Protein AF-A0A9D6R3L5-F1 (afdb_monomer_lite)

Structure (mmCIF, N/CA/C/O backbone):
data_AF-A0A9D6R3L5-F1
#
_entry.id   AF-A0A9D6R3L5-F1
#
loop_
_atom_site.group_PDB
_atom_site.id
_atom_site.type_symbol
_atom_site.label_atom_id
_atom_site.label_alt_id
_atom_site.label_comp_id
_atom_site.label_asym_id
_atom_site.label_entity_id
_atom_site.label_seq_id
_atom_site.pdbx_PDB_ins_code
_atom_site.Cartn_x
_atom_site.Cartn_y
_atom_site.Cartn_z
_atom_site.occupancy
_atom_site.B_iso_or_equiv
_atom_site.auth_seq_id
_atom_site.auth_comp_id
_atom_site.auth_asym_id
_atom_site.auth_atom_id
_atom_site.pdbx_PDB_model_num
ATOM 1 N N . MET A 1 1 ? -13.894 -17.919 -27.304 1.00 72.38 1 MET A N 1
ATOM 2 C CA . MET A 1 1 ? -12.830 -17.227 -26.537 1.00 72.38 1 MET A CA 1
ATOM 3 C C . MET A 1 1 ? -11.682 -16.931 -27.478 1.00 72.38 1 MET A C 1
ATOM 5 O O . MET A 1 1 ? -11.408 -17.778 -28.322 1.00 72.38 1 MET A O 1
ATOM 9 N N . SER A 1 2 ? -11.037 -15.766 -27.375 1.00 89.69 2 SER A N 1
ATOM 10 C CA . SER A 1 2 ? -9.775 -15.565 -28.093 1.00 89.69 2 SER A CA 1
ATOM 11 C C . SER A 1 2 ? -8.681 -16.449 -27.475 1.00 89.69 2 SER A C 1
ATOM 13 O O . SER A 1 2 ? -8.793 -16.867 -26.319 1.00 89.69 2 SER A O 1
ATOM 15 N N . LEU A 1 3 ? -7.613 -16.739 -28.226 1.00 87.50 3 LEU A N 1
ATOM 16 C CA . LEU A 1 3 ? -6.463 -17.491 -27.698 1.00 87.50 3 LEU A CA 1
ATOM 17 C C . LEU A 1 3 ? -5.841 -16.801 -26.473 1.00 87.50 3 LEU A C 1
ATOM 19 O O . LEU A 1 3 ? -5.403 -17.472 -25.539 1.00 87.50 3 LEU A O 1
ATOM 23 N N . VAL A 1 4 ? -5.859 -15.465 -26.449 1.00 91.75 4 VAL A N 1
ATOM 24 C CA . VAL A 1 4 ? -5.374 -14.665 -25.320 1.00 91.75 4 VAL A CA 1
ATOM 25 C C . VAL A 1 4 ? -6.250 -14.896 -24.090 1.00 91.75 4 VAL A C 1
ATOM 27 O O . VAL A 1 4 ? -5.718 -15.231 -23.033 1.00 91.75 4 VAL A O 1
ATOM 30 N N . ASP A 1 5 ? -7.577 -14.834 -24.235 1.00 90.12 5 ASP A N 1
ATOM 31 C CA . ASP A 1 5 ? -8.506 -15.057 -23.117 1.00 90.12 5 ASP A CA 1
ATOM 32 C C . ASP A 1 5 ? -8.383 -16.473 -22.547 1.00 90.12 5 ASP A C 1
ATOM 34 O O . ASP A 1 5 ? -8.426 -16.664 -21.333 1.00 90.12 5 ASP A O 1
ATOM 38 N N . LEU A 1 6 ? -8.203 -17.473 -23.417 1.00 90.81 6 LEU A N 1
ATOM 39 C CA . LEU A 1 6 ? -8.011 -18.864 -23.007 1.00 90.81 6 LEU A CA 1
ATOM 40 C C . LEU A 1 6 ? -6.707 -19.056 -22.240 1.00 90.81 6 LEU A C 1
ATOM 42 O O . LEU A 1 6 ? -6.712 -19.658 -21.168 1.00 90.81 6 LEU A O 1
ATOM 46 N N . SER A 1 7 ? -5.605 -18.503 -22.746 1.00 92.44 7 SER A N 1
ATOM 47 C CA . SER A 1 7 ? -4.316 -18.568 -22.058 1.00 92.44 7 SER A CA 1
ATOM 48 C C . SER A 1 7 ? -4.366 -17.872 -20.693 1.00 92.44 7 SER A C 1
ATOM 50 O O . SER A 1 7 ? -3.914 -18.438 -19.699 1.00 92.44 7 SER A O 1
ATOM 52 N N . GLY A 1 8 ? -5.000 -16.697 -20.614 1.00 92.19 8 GLY A N 1
ATOM 53 C CA . GLY A 1 8 ? -5.173 -15.952 -19.370 1.00 92.19 8 GLY A CA 1
ATOM 54 C C . GLY A 1 8 ? -6.044 -16.697 -18.360 1.00 92.19 8 GLY A C 1
ATOM 55 O O . GLY A 1 8 ? -5.703 -16.740 -17.176 1.00 92.19 8 GLY A O 1
ATOM 56 N N . LEU A 1 9 ? -7.120 -17.343 -18.824 1.00 93.62 9 LEU A N 1
ATOM 57 C CA . LEU A 1 9 ? -7.977 -18.192 -17.996 1.00 93.62 9 LEU A CA 1
ATOM 58 C C . LEU A 1 9 ? -7.193 -19.379 -17.427 1.00 93.62 9 LEU A C 1
ATOM 60 O O . LEU A 1 9 ? -7.232 -19.600 -16.220 1.00 93.62 9 LEU A O 1
ATOM 64 N N . ILE A 1 10 ? -6.460 -20.111 -18.272 1.00 93.69 10 ILE A N 1
ATOM 65 C CA . ILE A 1 10 ? -5.682 -21.290 -17.862 1.00 93.69 10 ILE A CA 1
ATOM 66 C C . ILE A 1 10 ? -4.595 -20.897 -16.861 1.00 93.69 10 ILE A C 1
ATOM 68 O O . ILE A 1 10 ? -4.479 -21.523 -15.810 1.00 93.69 10 ILE A O 1
ATOM 72 N N . VAL A 1 11 ? -3.824 -19.843 -17.142 1.00 94.25 11 VAL A N 1
ATOM 73 C CA . VAL A 1 11 ? -2.768 -19.370 -16.233 1.00 94.25 11 VAL A CA 1
ATOM 74 C C . VAL A 1 11 ? -3.363 -18.958 -14.887 1.00 94.25 11 VAL A C 1
ATOM 76 O O . VAL A 1 11 ? -2.858 -19.360 -13.839 1.00 94.25 11 VAL A O 1
ATOM 79 N N . SER A 1 12 ? -4.469 -18.209 -14.905 1.00 93.19 12 SER A N 1
ATOM 80 C CA . SER A 1 12 ? -5.146 -17.751 -13.686 1.00 93.19 12 SER A CA 1
ATOM 81 C C . SER A 1 12 ? -5.738 -18.916 -12.883 1.00 93.19 12 SER A C 1
ATOM 83 O O . SER A 1 12 ? -5.648 -18.923 -11.654 1.00 93.19 12 SER A O 1
ATOM 85 N N . LEU A 1 13 ? -6.298 -19.924 -13.562 1.00 94.81 13 LEU A N 1
ATOM 86 C CA . LEU A 1 13 ? -6.797 -21.161 -12.960 1.00 94.81 13 LEU A CA 1
ATOM 87 C C . LEU A 1 13 ? -5.664 -21.932 -12.276 1.00 94.81 13 LEU A C 1
ATOM 89 O O . LEU A 1 13 ? -5.767 -22.243 -11.091 1.00 94.81 13 LEU A O 1
ATOM 93 N N . VAL A 1 14 ? -4.568 -22.188 -12.995 1.00 94.06 14 VAL A N 1
ATOM 94 C CA . VAL A 1 14 ? -3.404 -22.921 -12.475 1.00 94.06 14 VAL A CA 1
ATOM 95 C C . VAL A 1 14 ? -2.807 -22.204 -11.267 1.00 94.06 14 VAL A C 1
ATOM 97 O O . VAL A 1 14 ? -2.615 -22.829 -10.227 1.00 94.06 14 VAL A O 1
ATOM 100 N N . LEU A 1 15 ? -2.578 -20.890 -11.352 1.00 93.88 15 LEU A N 1
ATOM 101 C CA . LEU A 1 15 ? -2.046 -20.113 -10.229 1.00 93.88 15 LEU A CA 1
ATOM 102 C C . LEU A 1 15 ? -2.990 -20.126 -9.022 1.00 93.88 15 LEU A C 1
ATOM 104 O O . LEU A 1 15 ? -2.529 -20.289 -7.893 1.00 93.88 15 LEU A O 1
ATOM 108 N N . THR A 1 16 ? -4.304 -20.014 -9.241 1.00 93.56 16 THR A N 1
ATOM 109 C CA . THR A 1 16 ? -5.290 -20.089 -8.152 1.00 93.56 16 THR A CA 1
ATOM 110 C C . THR A 1 16 ? -5.245 -21.456 -7.469 1.00 93.56 16 THR A C 1
ATOM 112 O O . THR A 1 16 ? -5.181 -21.520 -6.242 1.00 93.56 16 THR A O 1
ATOM 115 N N . LEU A 1 17 ? -5.189 -22.550 -8.235 1.00 92.88 17 LEU A N 1
ATOM 116 C CA . LEU A 1 17 ? -5.060 -23.905 -7.690 1.00 92.88 17 LEU A CA 1
ATOM 117 C C . LEU A 1 17 ? -3.746 -24.100 -6.921 1.00 92.88 17 LEU A C 1
ATOM 119 O O . LEU A 1 17 ? -3.747 -24.682 -5.838 1.00 92.88 17 LEU A O 1
ATOM 123 N N . MET A 1 18 ? -2.630 -23.569 -7.428 1.00 92.75 18 MET A N 1
ATOM 124 C CA . MET A 1 18 ? -1.340 -23.618 -6.732 1.00 92.75 18 MET A CA 1
ATOM 125 C C . MET A 1 18 ? -1.370 -22.863 -5.400 1.00 92.75 18 MET A C 1
ATOM 127 O O . MET A 1 18 ? -0.739 -23.305 -4.443 1.00 92.75 18 MET A O 1
ATOM 131 N N . VAL A 1 19 ? -2.114 -21.757 -5.303 1.00 92.25 19 VAL A N 1
ATOM 132 C CA . VAL A 1 19 ? -2.316 -21.049 -4.029 1.00 92.25 19 VAL A CA 1
ATOM 133 C C . VAL A 1 19 ? -3.218 -21.858 -3.091 1.00 92.25 19 VAL A C 1
ATOM 135 O O . VAL A 1 19 ? -2.865 -22.053 -1.928 1.00 92.25 19 VAL A O 1
ATOM 138 N N . PHE A 1 20 ? -4.335 -22.392 -3.595 1.00 89.94 20 PHE A N 1
ATOM 139 C CA . PHE A 1 20 ? -5.272 -23.224 -2.825 1.00 89.94 20 PHE A CA 1
ATOM 140 C C . PHE A 1 20 ? -4.646 -24.520 -2.309 1.00 89.94 20 PHE A C 1
ATOM 142 O O . PHE A 1 20 ? -5.075 -25.031 -1.280 1.00 89.94 20 PHE A O 1
ATOM 149 N N . SER A 1 21 ? -3.597 -25.012 -2.968 1.00 90.12 21 SER A N 1
ATOM 150 C CA . SER A 1 21 ? -2.776 -26.129 -2.501 1.00 90.12 21 SER A CA 1
ATOM 151 C C . SER A 1 21 ? -2.361 -25.986 -1.031 1.00 90.12 21 SER A C 1
ATOM 153 O O . SER A 1 21 ? -2.317 -26.974 -0.305 1.00 90.12 21 SER A O 1
ATOM 155 N N . TYR A 1 22 ? -2.133 -24.758 -0.551 1.00 86.19 22 TYR A N 1
ATOM 156 C CA . TYR A 1 22 ? -1.812 -24.495 0.853 1.00 86.19 22 TYR A CA 1
ATOM 157 C C . TYR A 1 22 ? -2.897 -24.977 1.837 1.00 86.19 22 TYR A C 1
ATOM 159 O O . TYR A 1 22 ? -2.575 -25.395 2.946 1.00 86.19 22 TYR A O 1
ATOM 167 N N . LEU A 1 23 ? -4.172 -24.976 1.430 1.00 85.69 23 LEU A N 1
ATOM 168 C CA . LEU A 1 23 ? -5.296 -25.429 2.258 1.00 85.69 23 LEU A CA 1
ATOM 169 C C . LEU A 1 23 ? -5.337 -26.957 2.432 1.00 85.69 23 LEU A C 1
ATOM 171 O O . LEU A 1 23 ? -5.974 -27.442 3.361 1.00 85.69 23 LEU A O 1
ATOM 175 N N . LEU A 1 24 ? -4.656 -27.723 1.570 1.00 82.81 24 LEU A N 1
ATOM 176 C CA . LEU A 1 24 ? -4.683 -29.194 1.564 1.00 82.81 24 LEU A CA 1
ATOM 177 C C . LEU A 1 24 ? -3.782 -29.843 2.637 1.00 82.81 24 LEU A C 1
ATOM 179 O O . LEU A 1 24 ? -3.586 -31.058 2.613 1.00 82.81 24 LEU A O 1
ATOM 183 N N . GLY A 1 25 ? -3.224 -29.068 3.572 1.00 74.69 25 GLY A N 1
ATOM 184 C CA . GLY A 1 25 ? -2.404 -29.577 4.678 1.00 74.69 25 GLY A CA 1
ATOM 185 C C . GLY A 1 25 ? -0.973 -29.976 4.285 1.00 74.69 25 GLY A C 1
ATOM 186 O O . GLY A 1 25 ? -0.479 -29.606 3.217 1.00 74.69 25 GLY A O 1
ATOM 187 N N . GLU A 1 26 ? -0.288 -30.728 5.159 1.00 69.69 26 GLU A N 1
ATOM 188 C CA . GLU A 1 26 ? 1.161 -31.035 5.102 1.00 69.69 26 GLU A CA 1
ATOM 189 C C . GLU A 1 26 ? 1.602 -32.021 4.001 1.00 69.69 26 GLU A C 1
ATOM 191 O O . GLU A 1 26 ? 2.714 -32.551 4.039 1.00 69.69 26 GLU A O 1
ATOM 196 N N . ASN A 1 27 ? 0.770 -32.266 2.989 1.00 73.75 27 ASN A N 1
ATOM 197 C CA . ASN A 1 27 ? 1.125 -33.164 1.896 1.00 73.75 27 ASN A CA 1
ATOM 198 C C . ASN A 1 27 ? 2.436 -32.707 1.212 1.00 73.75 27 ASN A C 1
ATOM 200 O O . ASN A 1 27 ? 2.593 -31.528 0.889 1.00 73.75 27 ASN A O 1
ATOM 204 N N . PRO A 1 28 ? 3.385 -33.615 0.921 1.00 75.19 28 PRO A N 1
ATOM 205 C CA . PRO A 1 28 ? 4.699 -33.247 0.380 1.00 75.19 28 PRO A CA 1
ATOM 206 C C . PRO A 1 28 ? 4.622 -32.530 -0.979 1.00 75.19 28 PRO A C 1
ATOM 208 O O . PRO A 1 28 ? 5.525 -31.774 -1.334 1.00 75.19 28 PRO A O 1
ATOM 211 N N . LEU A 1 29 ? 3.523 -32.719 -1.718 1.00 72.56 29 LEU A N 1
ATOM 212 C CA . LEU A 1 29 ? 3.242 -32.045 -2.986 1.00 72.56 29 LEU A CA 1
ATOM 213 C C . LEU A 1 29 ? 2.648 -30.635 -2.807 1.00 72.56 29 LEU A C 1
ATOM 215 O O . LEU A 1 29 ? 2.817 -29.781 -3.677 1.00 72.56 29 LEU A O 1
ATOM 219 N N . SER A 1 30 ? 1.970 -30.353 -1.691 1.00 81.00 30 SER A N 1
ATOM 220 C CA . SER A 1 30 ? 1.192 -29.118 -1.553 1.00 81.00 30 SER A CA 1
ATOM 221 C C . SER A 1 30 ? 2.074 -27.883 -1.333 1.00 81.00 30 SER A C 1
ATOM 223 O O . SER A 1 30 ? 1.864 -26.818 -1.926 1.00 81.00 30 SER A O 1
ATOM 225 N N . ARG A 1 31 ? 3.114 -28.056 -0.511 1.00 82.44 31 ARG A N 1
ATOM 226 C CA . ARG A 1 31 ? 4.090 -27.035 -0.121 1.00 82.44 31 ARG A CA 1
ATOM 227 C C . ARG A 1 31 ? 4.931 -26.479 -1.284 1.00 82.44 31 ARG A C 1
ATOM 229 O O . ARG A 1 31 ? 5.097 -25.256 -1.324 1.00 82.44 31 ARG A O 1
ATOM 236 N N . PRO A 1 32 ? 5.488 -27.284 -2.215 1.00 88.00 32 PRO A N 1
ATOM 237 C CA . PRO A 1 32 ? 6.255 -26.748 -3.340 1.00 88.00 32 PRO A CA 1
ATOM 238 C C . PRO A 1 32 ? 5.385 -25.970 -4.334 1.00 88.00 32 PRO A C 1
ATOM 240 O O . PRO A 1 32 ? 5.821 -24.918 -4.791 1.00 88.00 32 PRO A O 1
ATOM 243 N N . LEU A 1 33 ? 4.152 -26.410 -4.617 1.00 90.75 33 LEU A N 1
ATOM 244 C CA . LEU A 1 33 ? 3.256 -25.719 -5.555 1.00 90.75 33 LEU A CA 1
ATOM 245 C C . LEU A 1 33 ? 2.914 -24.301 -5.084 1.00 90.75 33 LEU A C 1
ATOM 247 O O . LEU A 1 33 ? 3.098 -23.342 -5.834 1.00 90.75 33 LEU A O 1
ATOM 251 N N . TYR A 1 34 ? 2.520 -24.152 -3.816 1.00 90.81 34 TYR A N 1
ATOM 252 C CA . TYR A 1 34 ? 2.277 -22.837 -3.218 1.00 90.81 34 TYR A CA 1
ATOM 253 C C . TYR A 1 34 ? 3.520 -21.941 -3.290 1.00 90.81 34 TYR A C 1
ATOM 255 O O . TYR A 1 34 ? 3.437 -20.768 -3.656 1.00 90.81 34 TYR A O 1
ATOM 263 N N . ARG A 1 35 ? 4.701 -22.502 -2.995 1.00 90.75 35 ARG A N 1
ATOM 264 C CA . ARG A 1 35 ? 5.961 -21.756 -3.079 1.00 90.75 35 ARG A CA 1
ATOM 265 C C . ARG A 1 35 ? 6.232 -21.284 -4.497 1.00 90.75 35 ARG A C 1
ATOM 267 O O . ARG A 1 35 ? 6.595 -20.127 -4.652 1.00 90.75 35 ARG A O 1
ATOM 274 N N . ILE A 1 36 ? 6.060 -22.122 -5.514 1.00 94.25 36 ILE A N 1
ATOM 275 C CA . ILE A 1 36 ? 6.287 -21.714 -6.905 1.00 94.25 36 ILE A CA 1
ATOM 276 C C . ILE A 1 36 ? 5.367 -20.545 -7.267 1.00 94.25 36 ILE A C 1
ATOM 278 O O . ILE A 1 36 ? 5.860 -19.533 -7.757 1.00 94.25 36 ILE A O 1
ATOM 282 N N . ALA A 1 37 ? 4.070 -20.633 -6.952 1.00 94.00 37 ALA A N 1
ATOM 283 C CA . ALA A 1 37 ? 3.135 -19.536 -7.204 1.00 94.00 37 ALA A CA 1
ATOM 284 C C . ALA A 1 37 ? 3.569 -18.239 -6.503 1.00 94.00 37 ALA A C 1
ATOM 286 O O . ALA A 1 37 ? 3.567 -17.172 -7.115 1.00 94.00 37 ALA A O 1
ATOM 287 N N . LEU A 1 38 ? 4.026 -18.334 -5.250 1.00 93.69 38 LEU A N 1
ATOM 288 C CA . LEU A 1 38 ? 4.537 -17.191 -4.499 1.00 93.69 38 LEU A CA 1
ATOM 289 C C . LEU A 1 38 ? 5.800 -16.583 -5.136 1.00 93.69 38 LEU A C 1
ATOM 291 O O . LEU A 1 38 ? 5.897 -15.364 -5.245 1.00 93.69 38 LEU A O 1
ATOM 295 N N . HIS A 1 39 ? 6.753 -17.402 -5.590 1.00 94.69 39 HIS A N 1
ATOM 296 C CA . HIS A 1 39 ? 7.964 -16.909 -6.261 1.00 94.69 39 HIS A CA 1
ATOM 297 C C . HIS A 1 39 ? 7.643 -16.273 -7.615 1.00 94.69 39 HIS A C 1
ATOM 299 O O . HIS A 1 39 ? 8.232 -15.248 -7.946 1.00 94.69 39 HIS A O 1
ATOM 305 N N . VAL A 1 40 ? 6.698 -16.833 -8.376 1.00 95.75 40 VAL A N 1
ATOM 306 C CA . VAL A 1 40 ? 6.220 -16.234 -9.631 1.00 95.75 40 VAL A CA 1
ATOM 307 C C . VAL A 1 40 ? 5.578 -14.877 -9.357 1.00 95.75 40 VAL A C 1
ATOM 309 O O . VAL A 1 40 ? 5.910 -13.907 -10.031 1.00 95.75 40 VAL A O 1
ATOM 312 N N . PHE A 1 41 ? 4.718 -14.776 -8.340 1.00 93.94 41 PHE A N 1
ATOM 313 C CA . PHE A 1 41 ? 4.082 -13.517 -7.955 1.00 93.94 41 PHE A CA 1
ATOM 314 C C . PHE A 1 41 ? 5.107 -12.453 -7.534 1.00 93.94 41 PHE A C 1
ATOM 316 O O . PHE A 1 41 ? 5.112 -11.347 -8.073 1.00 93.94 41 PHE A O 1
ATOM 323 N N . ILE A 1 42 ? 6.015 -12.797 -6.614 1.00 96.56 42 ILE A N 1
ATOM 324 C CA . ILE A 1 42 ? 7.061 -11.880 -6.138 1.00 96.56 42 ILE A CA 1
ATOM 325 C C . ILE A 1 42 ? 8.007 -11.501 -7.285 1.00 96.56 42 ILE A C 1
ATOM 327 O O . ILE A 1 42 ? 8.362 -10.333 -7.430 1.00 96.56 42 ILE A O 1
ATOM 331 N N . GLY A 1 43 ? 8.389 -12.464 -8.126 1.00 96.62 43 GLY A N 1
ATOM 332 C CA . GLY A 1 43 ? 9.248 -12.245 -9.286 1.00 96.62 43 GLY A CA 1
ATOM 333 C C . GLY A 1 43 ? 8.608 -11.329 -10.326 1.00 96.62 43 GLY A C 1
ATOM 334 O O . GLY A 1 43 ? 9.266 -10.411 -10.809 1.00 96.62 43 GLY A O 1
ATOM 335 N N . ALA A 1 44 ? 7.319 -11.512 -10.621 1.00 95.62 44 ALA A N 1
ATOM 336 C CA . ALA A 1 44 ? 6.567 -10.635 -11.515 1.00 95.62 44 ALA A CA 1
ATOM 337 C C . ALA A 1 44 ? 6.465 -9.208 -10.954 1.00 95.62 44 ALA A C 1
ATOM 339 O O . ALA A 1 44 ? 6.718 -8.248 -11.681 1.00 95.62 44 ALA A O 1
ATOM 340 N N . ALA A 1 45 ? 6.174 -9.057 -9.657 1.00 94.94 45 ALA A N 1
ATOM 341 C CA . ALA A 1 45 ? 6.131 -7.754 -8.996 1.00 94.94 45 ALA A CA 1
ATOM 342 C C . ALA A 1 45 ? 7.498 -7.046 -9.023 1.00 94.94 45 ALA A C 1
ATOM 344 O O . ALA A 1 45 ? 7.585 -5.860 -9.355 1.00 94.94 45 ALA A O 1
ATOM 345 N N . ALA A 1 46 ? 8.580 -7.775 -8.733 1.00 95.25 46 ALA A N 1
ATOM 346 C CA . ALA A 1 46 ? 9.941 -7.253 -8.799 1.00 95.25 46 ALA A CA 1
ATOM 347 C C . ALA A 1 46 ? 10.331 -6.867 -10.235 1.00 95.25 46 ALA A C 1
ATOM 349 O O . ALA A 1 46 ? 10.837 -5.770 -10.457 1.00 95.25 46 ALA A O 1
ATOM 350 N N . GLY A 1 47 ? 10.042 -7.723 -11.219 1.00 96.50 47 GLY A N 1
ATOM 351 C CA . GLY A 1 47 ? 10.316 -7.462 -12.632 1.00 96.50 47 GLY A CA 1
ATOM 352 C C . GLY A 1 47 ? 9.567 -6.238 -13.155 1.00 96.50 47 GLY A C 1
ATOM 353 O O . GLY A 1 47 ? 10.176 -5.355 -13.757 1.00 96.50 47 GLY A O 1
ATOM 354 N N . TYR A 1 48 ? 8.272 -6.127 -12.852 1.00 95.81 48 TYR A N 1
ATOM 355 C CA . TYR A 1 48 ? 7.475 -4.945 -13.182 1.00 95.81 48 TYR A CA 1
ATOM 356 C C . TYR A 1 48 ? 8.064 -3.675 -12.557 1.00 95.81 48 TYR A C 1
ATOM 358 O O . TYR A 1 48 ? 8.237 -2.665 -13.238 1.00 95.81 48 TYR A O 1
ATOM 366 N N . THR A 1 49 ? 8.464 -3.748 -11.285 1.00 94.25 49 THR A N 1
ATOM 367 C CA . THR A 1 49 ? 9.115 -2.631 -10.587 1.00 94.25 49 THR A CA 1
ATOM 368 C C . THR A 1 49 ? 10.423 -2.221 -11.268 1.00 94.25 49 THR A C 1
ATOM 370 O O . THR A 1 49 ? 10.661 -1.032 -11.466 1.00 94.25 49 THR A O 1
ATOM 373 N N . VAL A 1 50 ? 11.256 -3.180 -11.685 1.00 95.81 50 VAL A N 1
ATOM 374 C CA . VAL A 1 50 ? 12.505 -2.909 -12.417 1.00 95.81 50 VAL A CA 1
ATOM 375 C C . VAL A 1 50 ? 12.228 -2.214 -13.748 1.00 95.81 50 VAL A C 1
ATOM 377 O O . VAL A 1 50 ? 12.904 -1.238 -14.064 1.00 95.81 50 VAL A O 1
ATOM 380 N N . VAL A 1 51 ? 11.223 -2.664 -14.506 1.00 96.75 51 VAL A N 1
ATOM 381 C CA . VAL A 1 51 ? 10.834 -2.024 -15.774 1.00 96.75 51 VAL A CA 1
ATOM 382 C C . VAL A 1 51 ? 10.369 -0.589 -15.537 1.00 96.75 51 VAL A C 1
ATOM 384 O O . VAL A 1 51 ? 10.829 0.320 -16.228 1.00 96.75 51 VAL A O 1
ATOM 387 N N . LEU A 1 52 ? 9.518 -0.357 -14.532 1.00 96.31 52 LEU A N 1
ATOM 388 C CA . LEU A 1 52 ? 9.065 0.989 -14.182 1.00 96.31 52 LEU A CA 1
ATOM 389 C C . LEU A 1 52 ? 10.229 1.900 -13.785 1.00 96.31 52 LEU A C 1
ATOM 391 O O . LEU A 1 52 ? 10.321 3.023 -14.273 1.00 96.31 52 LEU A O 1
ATOM 395 N N . ILE A 1 53 ? 11.134 1.426 -12.929 1.00 92.25 53 ILE A N 1
ATOM 396 C CA . ILE A 1 53 ? 12.316 2.193 -12.520 1.00 92.25 53 ILE A CA 1
ATOM 397 C C . ILE A 1 53 ? 13.210 2.468 -13.733 1.00 92.25 53 ILE A C 1
ATOM 399 O O . ILE A 1 53 ? 13.663 3.596 -13.916 1.00 92.25 53 ILE A O 1
ATOM 403 N N . GLY A 1 54 ? 13.434 1.472 -14.588 1.00 92.81 54 GLY A N 1
ATOM 404 C CA . GLY A 1 54 ? 14.212 1.615 -15.814 1.00 92.81 54 GLY A CA 1
ATOM 405 C C . GLY A 1 54 ? 13.656 2.710 -16.722 1.00 92.81 54 GLY A C 1
ATOM 406 O O . GLY A 1 54 ? 14.387 3.617 -17.118 1.00 92.81 54 GLY A O 1
ATOM 407 N N . TRP A 1 55 ? 12.352 2.658 -16.995 1.00 94.31 55 TRP A N 1
ATOM 408 C CA . TRP A 1 55 ? 11.694 3.547 -17.947 1.00 94.31 55 TRP A CA 1
ATOM 409 C C . TRP A 1 55 ? 11.416 4.947 -17.392 1.00 94.31 55 TRP A C 1
ATOM 411 O O . TRP A 1 55 ? 11.689 5.942 -18.058 1.00 94.31 55 TRP A O 1
ATOM 421 N N . TYR A 1 56 ? 10.893 5.049 -16.170 1.00 91.12 56 TYR A N 1
ATOM 422 C CA . TYR A 1 56 ? 10.439 6.322 -15.599 1.00 91.12 56 TYR A CA 1
ATOM 423 C C . TYR A 1 56 ? 11.485 7.026 -14.734 1.00 91.12 56 TYR A C 1
ATOM 425 O O . TYR A 1 56 ? 11.333 8.213 -14.444 1.00 91.12 56 TYR A O 1
ATOM 433 N N . VAL A 1 57 ? 12.544 6.330 -14.311 1.00 87.88 57 VAL A N 1
ATOM 434 C CA . VAL A 1 57 ? 13.571 6.902 -13.429 1.00 87.88 57 VAL A CA 1
ATOM 435 C C . VAL A 1 57 ? 14.936 6.889 -14.104 1.00 87.88 57 VAL A C 1
ATOM 437 O O . VAL A 1 57 ? 15.479 7.958 -14.366 1.00 87.88 57 VAL A O 1
ATOM 440 N N . ILE A 1 58 ? 15.490 5.716 -14.415 1.00 88.12 58 ILE A N 1
ATOM 441 C CA . ILE A 1 58 ? 16.870 5.586 -14.909 1.00 88.12 58 ILE A CA 1
ATOM 442 C C . ILE A 1 58 ? 17.019 6.249 -16.278 1.00 88.12 58 ILE A C 1
ATOM 444 O O . ILE A 1 58 ? 17.898 7.088 -16.462 1.00 88.12 58 ILE A O 1
ATOM 448 N N . TRP A 1 59 ? 16.152 5.926 -17.236 1.00 89.06 59 TRP A N 1
ATOM 449 C CA . TRP A 1 59 ? 16.245 6.492 -18.578 1.00 89.06 59 TRP A CA 1
ATOM 450 C C . TRP A 1 59 ? 16.181 8.033 -18.592 1.00 89.06 59 TRP A C 1
ATOM 452 O O . TRP A 1 59 ? 17.146 8.658 -19.043 1.00 89.06 59 TRP A O 1
ATOM 462 N N . PRO A 1 60 ? 15.131 8.684 -18.052 1.00 86.88 60 PRO A N 1
ATOM 463 C CA . PRO A 1 60 ? 15.013 10.138 -18.112 1.00 86.88 60 PRO A CA 1
ATOM 464 C C . PRO A 1 60 ? 15.955 10.882 -17.159 1.00 86.88 60 PRO A C 1
ATOM 466 O O . PRO A 1 60 ? 16.337 12.005 -17.471 1.00 86.88 60 PRO A O 1
ATOM 469 N N . ARG A 1 61 ? 16.323 10.312 -15.999 1.00 84.06 61 ARG A N 1
ATOM 470 C CA . ARG A 1 61 ? 17.128 11.028 -14.986 1.00 84.06 61 ARG A CA 1
ATOM 471 C C . ARG A 1 61 ? 18.625 10.740 -15.051 1.00 84.06 61 ARG A C 1
ATOM 473 O O . ARG A 1 61 ? 19.398 11.514 -14.498 1.00 84.06 61 ARG A O 1
ATOM 480 N N . LEU A 1 62 ? 19.039 9.647 -15.692 1.00 84.06 62 LEU A N 1
ATOM 481 C CA . LEU A 1 62 ? 20.448 9.268 -15.819 1.00 84.06 62 LEU A CA 1
ATOM 482 C C . LEU A 1 62 ? 20.892 9.236 -17.282 1.00 84.06 62 LEU A C 1
ATOM 484 O O . LEU A 1 62 ? 21.822 9.946 -17.652 1.00 84.06 62 LEU A O 1
ATOM 488 N N . VAL A 1 63 ? 20.228 8.435 -18.119 1.00 87.12 63 VAL A N 1
ATOM 489 C CA . VAL A 1 63 ? 20.710 8.163 -19.485 1.00 87.12 63 VAL A CA 1
ATOM 490 C C . VAL A 1 63 ? 20.574 9.388 -20.386 1.00 87.12 63 VAL A C 1
ATOM 492 O O . VAL A 1 63 ? 21.542 9.764 -21.044 1.00 87.12 63 VAL A O 1
ATOM 495 N N . VAL A 1 64 ? 19.402 10.029 -20.404 1.00 87.06 64 VAL A N 1
ATOM 496 C CA . VAL A 1 64 ? 19.143 11.192 -21.269 1.00 87.06 64 VAL A CA 1
ATOM 497 C C . VAL A 1 64 ? 20.087 12.365 -20.958 1.00 87.06 64 VAL A C 1
ATOM 499 O O . VAL A 1 64 ? 20.778 12.792 -21.882 1.00 87.06 64 VAL A O 1
ATOM 502 N N . PRO A 1 65 ? 20.235 12.839 -19.701 1.00 84.56 65 PRO A N 1
ATOM 503 C CA . PRO A 1 65 ? 21.131 13.957 -19.406 1.00 84.56 65 PRO A CA 1
ATOM 504 C C . PRO A 1 65 ? 22.597 13.666 -19.752 1.00 84.56 65 PRO A C 1
ATOM 506 O O . PRO A 1 65 ? 23.287 14.546 -20.262 1.00 84.56 65 PRO A O 1
ATOM 509 N N . LEU A 1 66 ? 23.075 12.438 -19.507 1.00 84.38 66 LEU A N 1
ATOM 510 C CA . LEU A 1 66 ? 24.452 12.039 -19.821 1.00 84.38 66 LEU A CA 1
ATOM 511 C C . LEU A 1 66 ? 24.706 11.953 -21.327 1.00 84.38 66 LEU A C 1
ATOM 513 O O . LEU A 1 66 ? 25.745 12.411 -21.799 1.00 84.38 66 LEU A O 1
ATOM 517 N N . ARG A 1 67 ? 23.760 11.386 -22.083 1.00 87.62 67 ARG A N 1
ATOM 518 C CA . ARG A 1 67 ? 23.830 11.342 -23.546 1.00 87.62 67 ARG A CA 1
ATOM 519 C C . ARG A 1 67 ? 23.858 12.752 -24.120 1.00 87.62 67 ARG A C 1
ATOM 521 O O . ARG A 1 67 ? 24.677 13.035 -24.985 1.00 87.62 67 ARG A O 1
ATOM 528 N N . ASP A 1 68 ? 22.978 13.622 -23.639 1.00 85.81 68 ASP A N 1
ATOM 529 C CA . ASP A 1 68 ? 22.881 14.985 -24.147 1.00 85.81 68 ASP A CA 1
ATOM 530 C C . ASP A 1 68 ? 24.181 15.751 -23.863 1.00 85.81 68 ASP A C 1
ATOM 532 O O . ASP A 1 68 ? 24.745 16.319 -24.791 1.00 85.81 68 ASP A O 1
ATOM 536 N N . LEU A 1 69 ? 24.749 15.650 -22.651 1.00 84.62 69 LEU A N 1
ATOM 537 C CA . LEU A 1 69 ? 26.075 16.209 -22.343 1.00 84.62 69 LEU A CA 1
ATOM 538 C C . LEU A 1 69 ? 27.172 15.682 -23.281 1.00 84.62 69 LEU A C 1
ATOM 540 O O . LEU A 1 69 ? 28.002 16.462 -23.744 1.00 84.62 69 LEU A O 1
ATOM 544 N N . ALA A 1 70 ? 27.181 14.376 -23.561 1.00 86.50 70 ALA A N 1
ATOM 545 C CA . ALA A 1 70 ? 28.180 13.757 -24.429 1.00 86.50 70 ALA A CA 1
ATOM 546 C C . ALA A 1 70 ? 28.089 14.239 -25.888 1.00 86.50 70 ALA A C 1
ATOM 548 O O . ALA A 1 70 ? 29.108 14.301 -26.570 1.00 86.50 70 ALA A O 1
ATOM 549 N N . LEU A 1 71 ? 26.888 14.581 -26.366 1.00 88.12 71 LEU A N 1
ATOM 550 C CA . LEU A 1 71 ? 26.662 15.030 -27.741 1.00 88.12 71 LEU A CA 1
ATOM 551 C C . LEU A 1 71 ? 26.811 16.546 -27.905 1.00 88.12 71 LEU A C 1
ATOM 553 O O . LEU A 1 71 ? 27.393 16.994 -28.889 1.00 88.12 71 LEU A O 1
ATOM 557 N N . SER A 1 72 ? 26.282 17.345 -26.974 1.00 84.69 72 SER A N 1
ATOM 558 C CA . SER A 1 72 ? 26.279 18.807 -27.089 1.00 84.69 72 SER A CA 1
ATOM 559 C C . SER A 1 72 ? 27.469 19.485 -26.417 1.00 84.69 72 SER A C 1
ATOM 561 O O . SER A 1 72 ? 27.675 20.676 -26.637 1.00 84.69 72 SER A O 1
ATOM 563 N N . GLY A 1 73 ? 28.216 18.794 -25.548 1.00 79.06 73 GLY A N 1
ATOM 564 C CA . GLY A 1 73 ? 29.342 19.353 -24.783 1.00 79.06 73 GLY A CA 1
ATOM 565 C C . GLY A 1 73 ? 28.956 20.411 -23.735 1.00 79.06 73 GLY A C 1
ATOM 566 O O . GLY A 1 73 ? 29.773 20.777 -22.895 1.00 79.06 73 GLY A O 1
ATOM 567 N N . VAL A 1 74 ? 27.709 20.886 -23.753 1.00 76.06 74 VAL A N 1
ATOM 568 C CA . VAL A 1 74 ? 27.150 21.853 -22.805 1.00 76.06 74 VAL A CA 1
ATOM 569 C C . VAL A 1 74 ? 26.250 21.130 -21.798 1.00 76.06 74 VAL A C 1
ATOM 571 O O . VAL A 1 74 ? 25.369 20.372 -22.218 1.00 76.06 74 VAL A O 1
ATOM 574 N N . PRO A 1 75 ? 26.410 21.369 -20.482 1.00 75.00 75 PRO A N 1
ATOM 575 C CA . PRO A 1 75 ? 25.505 20.831 -19.473 1.00 75.00 75 PRO A CA 1
ATOM 576 C C . PRO A 1 75 ? 24.085 21.370 -19.669 1.00 75.00 75 PRO A C 1
ATOM 578 O O . PRO A 1 75 ? 23.852 22.577 -19.609 1.00 75.00 75 PRO A O 1
ATOM 581 N N . SER A 1 76 ? 23.116 20.479 -19.873 1.00 76.06 76 SER A N 1
ATOM 582 C CA . SER A 1 76 ? 21.705 20.863 -19.914 1.00 76.06 76 SER A CA 1
ATOM 583 C C . SER A 1 76 ? 21.186 21.178 -18.503 1.00 76.06 76 SER A C 1
ATOM 585 O O . SER A 1 76 ? 21.651 20.610 -17.512 1.00 76.06 76 SER A O 1
ATOM 587 N N . ALA A 1 77 ? 20.169 22.041 -18.385 1.00 78.31 77 ALA A N 1
ATOM 588 C CA . ALA A 1 77 ? 19.533 22.347 -17.094 1.00 78.31 77 ALA A CA 1
ATOM 589 C C . ALA A 1 77 ? 19.018 21.081 -16.375 1.00 78.31 77 ALA A C 1
ATOM 591 O O . ALA A 1 77 ? 19.059 20.983 -15.148 1.00 78.31 77 ALA A O 1
ATOM 592 N N . SER A 1 78 ? 18.604 20.072 -17.149 1.00 73.25 78 SER A N 1
ATOM 593 C CA . SER A 1 78 ? 18.187 18.762 -16.637 1.00 73.25 78 SER A CA 1
ATOM 594 C C . SER A 1 78 ? 19.316 17.994 -15.938 1.00 73.25 78 SER A C 1
ATOM 596 O O . SER A 1 78 ? 19.064 17.309 -14.944 1.00 73.25 78 SER A O 1
ATOM 598 N N . LEU A 1 79 ? 20.564 18.145 -16.402 1.00 76.81 79 LEU A N 1
ATOM 599 C CA . LEU A 1 79 ? 21.734 17.523 -15.789 1.00 76.81 79 LEU A CA 1
ATOM 600 C C . LEU A 1 79 ? 22.076 18.192 -14.462 1.00 76.81 79 LEU A C 1
ATOM 602 O O . LEU A 1 79 ? 22.411 17.497 -13.513 1.00 76.81 79 LEU A O 1
ATOM 606 N N . ILE A 1 80 ? 21.923 19.514 -14.366 1.00 78.62 80 ILE A N 1
ATOM 607 C CA . ILE A 1 80 ? 22.163 20.261 -13.122 1.00 78.62 80 ILE A CA 1
ATOM 608 C C . ILE A 1 80 ? 21.183 19.811 -12.031 1.00 78.62 80 ILE A C 1
ATOM 610 O O . ILE A 1 80 ? 21.597 19.507 -10.914 1.00 78.62 80 ILE A O 1
ATOM 614 N N . ILE A 1 81 ? 19.894 19.688 -12.362 1.00 80.00 81 ILE A N 1
ATOM 615 C CA . ILE A 1 81 ? 18.866 19.207 -11.422 1.00 80.00 81 ILE A CA 1
ATOM 616 C C . ILE A 1 81 ? 19.109 17.735 -11.046 1.00 80.00 81 ILE A C 1
ATOM 618 O O . ILE A 1 81 ? 18.917 17.339 -9.895 1.00 80.00 81 ILE A O 1
ATOM 622 N N . SER A 1 82 ? 19.569 16.921 -11.999 1.00 79.62 82 SER A N 1
ATOM 623 C CA . SER A 1 82 ? 19.836 15.492 -11.785 1.00 79.62 82 SER A CA 1
ATOM 624 C C . SER A 1 82 ? 21.218 15.208 -11.184 1.00 79.62 82 SER A C 1
ATOM 626 O O . SER A 1 82 ? 21.484 14.070 -10.802 1.00 79.62 82 SER A O 1
ATOM 628 N N . ALA A 1 83 ? 22.082 16.218 -11.041 1.00 81.00 83 ALA A N 1
ATOM 629 C CA . ALA A 1 83 ? 23.460 16.053 -10.585 1.00 81.00 83 ALA A CA 1
ATOM 630 C C . ALA A 1 83 ? 23.527 15.472 -9.171 1.00 81.00 83 ALA A C 1
ATOM 632 O O . ALA A 1 83 ? 24.287 14.539 -8.925 1.00 81.00 83 ALA A O 1
ATOM 633 N N . VAL A 1 84 ? 22.693 15.968 -8.253 1.00 83.62 84 VAL A N 1
ATOM 634 C CA . VAL A 1 84 ? 22.659 15.478 -6.867 1.00 83.62 84 VAL A CA 1
ATOM 635 C C . VAL A 1 84 ? 22.237 13.996 -6.808 1.00 83.62 84 VAL A C 1
ATOM 637 O O . VAL A 1 84 ? 23.007 13.195 -6.274 1.00 83.62 84 VAL A O 1
ATOM 640 N N . PRO A 1 85 ? 21.100 13.567 -7.403 1.00 78.81 85 PRO A N 1
ATOM 641 C CA . PRO A 1 85 ? 20.752 12.145 -7.503 1.00 78.81 85 PRO A CA 1
ATOM 642 C C . PRO A 1 85 ? 21.815 11.278 -8.185 1.00 78.81 85 PRO A C 1
ATOM 644 O O . PRO A 1 85 ? 22.004 10.123 -7.802 1.00 78.81 85 PRO A O 1
ATOM 647 N N . LEU A 1 86 ? 22.504 11.814 -9.193 1.00 82.94 86 LEU A N 1
ATOM 648 C CA . LEU A 1 86 ? 23.511 11.094 -9.966 1.00 82.94 86 LEU A CA 1
ATOM 649 C C . LEU A 1 86 ? 24.787 10.873 -9.148 1.00 82.94 86 LEU A C 1
ATOM 651 O O . LEU A 1 86 ? 25.287 9.752 -9.101 1.00 82.94 86 LEU A O 1
ATOM 655 N N . ILE A 1 87 ? 25.255 11.890 -8.420 1.00 86.31 87 ILE A N 1
ATOM 656 C CA . ILE A 1 87 ? 26.373 11.772 -7.473 1.00 86.31 87 ILE A CA 1
ATOM 657 C C . ILE A 1 87 ? 26.032 10.766 -6.369 1.00 86.31 87 ILE A C 1
ATOM 659 O O . ILE A 1 87 ? 26.852 9.903 -6.048 1.00 86.31 87 ILE A O 1
ATOM 663 N N . LEU A 1 88 ? 24.813 10.818 -5.819 1.00 84.38 88 LEU A N 1
ATOM 664 C CA . LEU A 1 88 ? 24.349 9.848 -4.821 1.00 84.38 88 LEU A CA 1
ATOM 665 C C . LEU A 1 88 ? 24.255 8.424 -5.401 1.00 84.38 88 LEU A C 1
ATOM 667 O O . LEU A 1 88 ? 24.624 7.455 -4.740 1.00 84.38 88 LEU A O 1
ATOM 671 N N . SER A 1 89 ? 23.825 8.273 -6.652 1.00 82.56 89 SER A N 1
ATOM 672 C CA . SER A 1 89 ? 23.752 6.962 -7.313 1.00 82.56 89 SER A CA 1
ATOM 673 C C . SER A 1 89 ? 25.141 6.388 -7.603 1.00 82.56 89 SER A C 1
ATOM 675 O O . SER A 1 89 ? 25.393 5.218 -7.320 1.00 82.56 89 SER A O 1
ATOM 677 N N . LEU A 1 90 ? 26.069 7.208 -8.103 1.00 82.75 90 LEU A N 1
ATOM 678 C CA . LEU A 1 90 ? 27.458 6.806 -8.337 1.00 82.75 90 LEU A CA 1
ATOM 679 C C . LEU A 1 90 ? 28.168 6.442 -7.032 1.00 82.75 90 LEU A C 1
ATOM 681 O O . LEU A 1 90 ? 28.880 5.444 -6.977 1.00 82.75 90 LEU A O 1
ATOM 685 N N . SER A 1 91 ? 27.939 7.201 -5.961 1.00 83.81 91 SER A N 1
ATOM 686 C CA . SER A 1 91 ? 28.533 6.887 -4.658 1.00 83.81 91 SER A CA 1
ATOM 687 C C . SER A 1 91 ? 28.022 5.576 -4.061 1.00 83.81 91 SER A C 1
ATOM 689 O O . SER A 1 91 ? 28.762 4.909 -3.341 1.00 83.81 91 SER A O 1
ATOM 691 N N . LEU A 1 92 ? 26.814 5.135 -4.427 1.00 83.50 92 LEU A N 1
ATOM 692 C CA . LEU A 1 92 ? 26.297 3.818 -4.053 1.00 83.50 92 LEU A CA 1
ATOM 693 C C . LEU A 1 92 ? 27.115 2.685 -4.704 1.00 83.50 92 LEU A C 1
ATOM 695 O O . LEU A 1 92 ? 27.369 1.669 -4.057 1.00 83.50 92 LEU A O 1
ATOM 699 N N . LEU A 1 93 ? 27.622 2.876 -5.930 1.00 83.62 93 LEU A N 1
ATOM 700 C CA . LEU A 1 93 ? 28.499 1.898 -6.594 1.00 83.62 93 LEU A CA 1
ATOM 701 C C . LEU A 1 93 ? 29.802 1.663 -5.816 1.00 83.62 93 LEU A C 1
ATOM 703 O O . LEU A 1 93 ? 30.317 0.545 -5.818 1.00 83.62 93 LEU A O 1
ATOM 707 N N . PHE A 1 94 ? 30.300 2.661 -5.073 1.00 82.94 94 PHE A N 1
ATOM 708 C CA . PHE A 1 94 ? 31.481 2.491 -4.217 1.00 82.94 94 PHE A CA 1
ATOM 709 C C . PHE A 1 94 ? 31.272 1.498 -3.075 1.00 82.94 94 PHE A C 1
ATOM 711 O O . PHE A 1 94 ? 32.249 0.979 -2.543 1.00 82.94 94 PHE A O 1
ATOM 718 N N . LYS A 1 95 ? 30.025 1.158 -2.732 1.00 77.81 95 LYS A N 1
ATOM 719 C CA . LYS A 1 95 ? 29.742 0.099 -1.760 1.00 77.81 95 LYS A CA 1
ATOM 720 C C . LYS A 1 95 ? 29.997 -1.308 -2.310 1.00 77.81 95 LYS A C 1
ATOM 722 O O . LYS A 1 95 ? 30.212 -2.234 -1.532 1.00 77.81 95 LYS A O 1
ATOM 727 N N . LEU A 1 96 ? 29.997 -1.474 -3.633 1.00 78.75 96 LEU A N 1
ATOM 728 C CA . LEU A 1 96 ? 30.356 -2.735 -4.286 1.00 78.75 96 LEU A CA 1
ATOM 729 C C . LEU A 1 96 ? 31.878 -2.977 -4.261 1.00 78.75 96 LEU A C 1
ATOM 731 O O . LEU A 1 96 ? 32.338 -4.107 -4.407 1.00 78.75 96 LEU A O 1
ATOM 735 N N . LEU A 1 97 ? 32.661 -1.916 -4.041 1.00 75.69 97 LEU A N 1
ATOM 736 C CA . LEU A 1 97 ? 34.116 -1.946 -3.950 1.00 75.69 97 LEU A CA 1
ATOM 737 C C . LEU A 1 97 ? 34.540 -2.133 -2.481 1.00 75.69 97 LEU A C 1
ATOM 739 O O . LEU A 1 97 ? 34.139 -1.387 -1.592 1.00 75.69 97 LEU A O 1
ATOM 743 N N . ARG A 1 98 ? 35.382 -3.139 -2.212 1.00 63.53 98 ARG A N 1
ATOM 744 C CA . ARG A 1 98 ? 35.776 -3.618 -0.866 1.00 63.53 98 ARG A CA 1
ATOM 745 C C . ARG A 1 98 ? 36.755 -2.693 -0.105 1.00 63.53 98 ARG A C 1
ATOM 747 O O . ARG A 1 98 ? 37.559 -3.181 0.682 1.00 63.53 98 ARG A O 1
ATOM 754 N N . SER A 1 99 ? 36.741 -1.385 -0.374 1.00 64.38 99 SER A N 1
ATOM 755 C CA . SER A 1 99 ? 37.756 -0.407 0.065 1.00 64.38 99 SER A CA 1
ATOM 756 C C . SER A 1 99 ? 37.181 0.698 0.972 1.00 64.38 99 SER A C 1
ATOM 758 O O . SER A 1 99 ? 35.967 0.785 1.174 1.00 64.38 99 SER A O 1
ATOM 760 N N . SER A 1 100 ? 38.046 1.577 1.499 1.00 68.94 100 SER A N 1
ATOM 761 C CA . SER A 1 100 ? 37.705 2.768 2.302 1.00 68.94 100 SER A CA 1
ATOM 762 C C . SER A 1 100 ? 36.712 3.715 1.610 1.00 68.94 100 SER A C 1
ATOM 764 O O . SER A 1 100 ? 35.965 4.421 2.284 1.00 68.94 100 SER A O 1
ATOM 766 N N . LEU A 1 101 ? 36.619 3.664 0.274 1.00 69.88 101 LEU A N 1
ATOM 767 C CA . LEU A 1 101 ? 35.624 4.395 -0.522 1.00 69.88 101 LEU A CA 1
ATOM 768 C C . LEU A 1 101 ? 34.173 3.954 -0.250 1.00 69.88 101 LEU A C 1
ATOM 770 O O . LEU A 1 101 ? 33.243 4.693 -0.571 1.00 69.88 101 LEU A O 1
ATOM 774 N N . SER A 1 102 ? 33.955 2.803 0.397 1.00 72.81 102 SER A N 1
ATOM 775 C CA . SER A 1 102 ? 32.625 2.363 0.845 1.00 72.81 102 SER A CA 1
ATOM 776 C C . SER A 1 102 ? 31.955 3.350 1.813 1.00 72.81 102 SER A C 1
ATOM 778 O O . SER A 1 102 ? 30.727 3.414 1.857 1.00 72.81 102 SER A O 1
ATOM 780 N N . GLN A 1 103 ? 32.733 4.178 2.526 1.00 78.06 103 GLN A N 1
ATOM 781 C CA . GLN A 1 103 ? 32.208 5.232 3.400 1.00 78.06 103 GLN A CA 1
ATOM 782 C C . GLN A 1 103 ? 31.447 6.316 2.627 1.00 78.06 103 GLN A C 1
ATOM 784 O O . GLN A 1 103 ? 30.457 6.839 3.133 1.00 78.06 103 GLN A O 1
ATOM 789 N N . VAL A 1 104 ? 31.845 6.613 1.385 1.00 81.50 104 VAL A N 1
ATOM 790 C CA . VAL A 1 104 ? 31.149 7.590 0.529 1.00 81.50 104 VAL A CA 1
ATOM 791 C C . VAL A 1 104 ? 29.745 7.082 0.175 1.00 81.50 104 VAL A C 1
ATOM 793 O O . VAL A 1 104 ? 28.787 7.852 0.158 1.00 81.50 104 VAL A O 1
ATOM 796 N N . GLY A 1 105 ? 29.589 5.765 0.003 1.00 81.44 105 GLY A N 1
ATOM 797 C CA . GLY A 1 105 ? 28.290 5.131 -0.234 1.00 81.44 105 GLY A CA 1
ATOM 798 C C . GLY A 1 105 ? 27.325 5.187 0.957 1.00 81.44 105 GLY A C 1
ATOM 799 O O . GLY A 1 105 ? 26.118 5.007 0.771 1.00 81.44 105 GLY A O 1
ATOM 800 N N . ASN A 1 106 ? 27.806 5.480 2.173 1.00 85.12 106 ASN A N 1
ATOM 801 C CA . ASN A 1 106 ? 26.934 5.633 3.341 1.00 85.12 106 ASN A CA 1
ATOM 802 C C . ASN A 1 106 ? 26.024 6.858 3.220 1.00 85.12 106 ASN A C 1
ATOM 804 O O . ASN A 1 106 ? 24.896 6.804 3.703 1.00 85.12 106 ASN A O 1
ATOM 808 N N . MET A 1 107 ? 26.467 7.928 2.549 1.00 86.00 107 MET A N 1
ATOM 809 C CA . MET A 1 107 ? 25.637 9.119 2.333 1.00 86.00 107 MET A CA 1
ATOM 810 C C . MET A 1 107 ? 24.410 8.783 1.478 1.00 86.00 107 MET A C 1
ATOM 812 O O . MET A 1 107 ? 23.292 9.164 1.819 1.00 86.00 107 MET A O 1
ATOM 816 N N . SER A 1 108 ? 24.591 7.989 0.421 1.00 87.94 108 SER A N 1
ATOM 817 C CA . SER A 1 108 ? 23.500 7.534 -0.448 1.00 87.94 108 SER A CA 1
ATOM 818 C C . SER A 1 108 ? 22.528 6.626 0.281 1.00 87.94 108 SER A C 1
ATOM 820 O O . SER A 1 108 ? 21.321 6.749 0.107 1.00 87.94 108 SER A O 1
ATOM 822 N N . ILE A 1 109 ? 23.031 5.732 1.132 1.00 87.81 109 ILE A N 1
ATOM 823 C CA . ILE A 1 109 ? 22.168 4.855 1.929 1.00 87.81 109 ILE A CA 1
ATOM 824 C C . ILE A 1 109 ? 21.401 5.650 2.971 1.00 87.81 109 ILE A C 1
ATOM 826 O O . ILE A 1 109 ? 20.199 5.448 3.099 1.00 87.81 109 ILE A O 1
ATOM 830 N N . ALA A 1 110 ? 22.063 6.563 3.681 1.00 9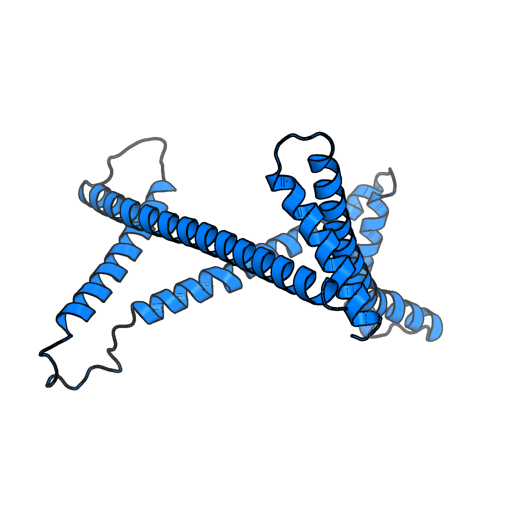0.19 110 ALA A N 1
ATOM 831 C CA . ALA A 1 110 ? 21.404 7.448 4.632 1.00 90.19 110 ALA A CA 1
ATOM 832 C C . ALA A 1 110 ? 20.301 8.261 3.941 1.00 90.19 110 ALA A C 1
ATOM 834 O O . ALA A 1 110 ? 19.202 8.373 4.477 1.00 90.19 110 ALA A O 1
ATOM 835 N N . PHE A 1 111 ? 20.555 8.744 2.721 1.00 89.94 111 PHE A N 1
ATOM 836 C CA . PHE A 1 111 ? 19.552 9.430 1.915 1.00 89.94 111 PHE A CA 1
ATOM 837 C C . PHE A 1 111 ? 18.381 8.513 1.532 1.00 89.94 111 PHE A C 1
ATOM 839 O O . PHE A 1 111 ? 17.234 8.870 1.777 1.00 89.94 111 PHE A O 1
ATOM 846 N N . VAL A 1 112 ? 18.638 7.319 0.985 1.00 89.44 112 VAL A N 1
ATOM 847 C CA . VAL A 1 112 ? 17.582 6.364 0.594 1.00 89.44 112 VAL A CA 1
ATOM 848 C C . VAL A 1 112 ? 16.743 5.936 1.799 1.00 89.44 112 VAL A C 1
ATOM 850 O O . VAL A 1 112 ? 15.518 5.904 1.711 1.00 89.44 112 VAL A O 1
ATOM 853 N N . VAL A 1 113 ? 17.381 5.654 2.938 1.00 93.44 113 VAL A N 1
ATOM 854 C CA . VAL A 1 113 ? 16.693 5.315 4.191 1.00 93.44 113 VAL A CA 1
ATOM 855 C C . VAL A 1 113 ? 15.886 6.507 4.701 1.00 93.44 113 VAL A C 1
ATOM 857 O O . VAL A 1 113 ? 14.732 6.329 5.076 1.00 93.44 113 VAL A O 1
ATOM 860 N N . GLY A 1 114 ? 16.445 7.718 4.674 1.00 95.38 114 GLY A N 1
ATOM 861 C CA . GLY A 1 114 ? 15.752 8.938 5.087 1.00 95.38 114 GLY A CA 1
ATOM 862 C C . GLY A 1 114 ? 14.521 9.235 4.230 1.00 95.38 114 GLY A C 1
ATOM 863 O O . 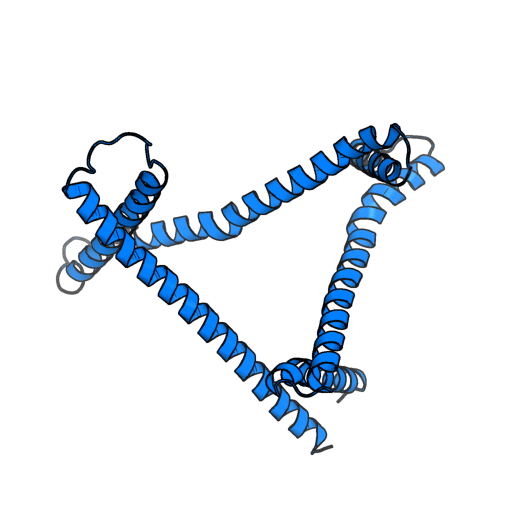GLY A 1 114 ? 13.444 9.478 4.768 1.00 95.38 114 GLY A O 1
ATOM 864 N N . VAL A 1 115 ? 14.645 9.138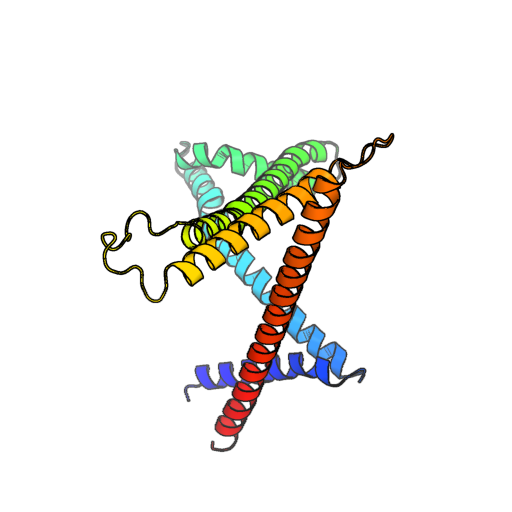 2.903 1.00 93.38 115 VAL A N 1
ATOM 865 C CA . VAL A 1 115 ? 13.519 9.289 1.968 1.00 93.38 115 VAL A CA 1
ATOM 866 C C . VAL A 1 115 ? 12.489 8.179 2.173 1.00 93.38 115 VAL A C 1
ATOM 868 O O . VAL A 1 115 ? 11.297 8.466 2.207 1.00 93.38 115 VAL A O 1
ATOM 871 N N . GLY A 1 116 ? 12.923 6.930 2.362 1.00 93.75 116 GLY A N 1
ATOM 872 C CA . GLY A 1 116 ? 12.032 5.804 2.648 1.00 93.75 116 GLY A CA 1
ATOM 873 C C . GLY A 1 116 ? 11.257 5.986 3.955 1.00 93.75 116 GLY A C 1
ATOM 874 O O . GLY A 1 116 ? 10.045 5.790 3.982 1.00 93.75 116 GLY A O 1
ATOM 875 N N . ALA A 1 117 ? 11.927 6.437 5.017 1.00 96.56 117 ALA A N 1
ATOM 876 C CA . ALA A 1 117 ? 11.301 6.754 6.297 1.00 96.56 117 ALA A CA 1
ATOM 877 C C . ALA A 1 117 ? 10.320 7.927 6.168 1.00 96.56 117 ALA A C 1
ATOM 879 O O . ALA A 1 117 ? 9.191 7.832 6.643 1.00 96.56 117 ALA A O 1
ATOM 880 N N . ALA A 1 118 ? 10.705 9.002 5.473 1.00 96.38 118 ALA A N 1
ATOM 881 C CA . ALA A 1 118 ? 9.829 10.141 5.215 1.00 96.38 118 ALA A CA 1
ATOM 882 C C . ALA A 1 118 ? 8.595 9.741 4.391 1.00 96.38 118 ALA A C 1
ATOM 884 O O . ALA A 1 118 ? 7.488 10.162 4.714 1.00 96.38 118 ALA A O 1
ATOM 885 N N . ALA A 1 119 ? 8.757 8.892 3.373 1.00 95.19 119 ALA A N 1
ATOM 886 C CA . ALA A 1 119 ? 7.654 8.371 2.571 1.00 95.19 119 ALA A CA 1
ATOM 887 C C . ALA A 1 119 ? 6.737 7.446 3.385 1.00 95.19 119 ALA A C 1
ATOM 889 O O . ALA A 1 119 ? 5.520 7.541 3.258 1.00 95.19 119 ALA A O 1
ATOM 890 N N . ALA A 1 120 ? 7.291 6.594 4.253 1.00 94.06 120 ALA A N 1
ATOM 891 C CA . ALA A 1 120 ? 6.508 5.723 5.127 1.00 94.06 120 ALA A CA 1
ATOM 892 C C . ALA A 1 120 ? 5.705 6.527 6.160 1.00 94.06 120 ALA A C 1
ATOM 894 O O . ALA A 1 120 ? 4.500 6.326 6.297 1.00 94.06 120 ALA A O 1
ATOM 895 N N . VAL A 1 121 ? 6.347 7.480 6.845 1.00 96.31 121 VAL A N 1
ATOM 896 C CA . VAL A 1 121 ? 5.683 8.364 7.814 1.00 96.31 121 VAL A CA 1
ATOM 897 C C . VAL A 1 121 ? 4.661 9.253 7.109 1.00 96.31 121 VAL A C 1
ATOM 899 O O . VAL A 1 121 ? 3.514 9.316 7.535 1.00 96.31 121 VAL A O 1
ATOM 902 N N . GLY A 1 122 ? 5.037 9.895 6.002 1.00 96.12 122 GLY A N 1
ATOM 903 C CA . GLY A 1 122 ? 4.141 10.736 5.211 1.00 96.12 122 GLY A CA 1
ATOM 904 C C . GLY A 1 122 ? 2.953 9.953 4.655 1.00 96.12 122 GLY A C 1
ATOM 905 O O . GLY A 1 122 ? 1.823 10.429 4.730 1.00 96.12 122 GLY A O 1
ATOM 906 N N . GLY A 1 123 ? 3.181 8.731 4.173 1.00 94.56 123 GLY A N 1
ATOM 907 C CA . GLY A 1 123 ? 2.144 7.815 3.702 1.00 94.56 123 GLY A CA 1
ATOM 908 C C . GLY A 1 123 ? 1.202 7.363 4.816 1.00 94.56 123 GLY A C 1
ATOM 909 O O . GLY A 1 123 ? -0.005 7.358 4.614 1.00 94.56 123 GLY A O 1
ATOM 910 N N . ALA A 1 124 ? 1.712 7.067 6.013 1.00 93.19 124 ALA A N 1
ATOM 911 C CA . ALA A 1 124 ? 0.871 6.773 7.173 1.00 93.19 124 ALA A CA 1
ATOM 912 C C . ALA A 1 124 ? 0.058 8.005 7.608 1.00 93.19 124 ALA A C 1
ATOM 914 O O . ALA A 1 124 ? -1.152 7.932 7.798 1.00 93.19 124 ALA A O 1
ATOM 915 N N . VAL A 1 125 ? 0.683 9.180 7.702 1.00 96.25 125 VAL A N 1
ATOM 916 C CA . VAL A 1 125 ? -0.009 10.413 8.107 1.00 96.25 125 VAL A CA 1
ATOM 917 C C . VAL A 1 125 ? -1.111 10.781 7.113 1.00 96.25 125 VAL A C 1
ATOM 919 O O . VAL A 1 125 ? -2.248 11.021 7.511 1.00 96.25 125 VAL A O 1
ATOM 922 N N . THR A 1 126 ? -0.799 10.807 5.819 1.00 94.94 126 THR A N 1
ATOM 923 C CA . THR A 1 126 ? -1.744 11.236 4.775 1.00 94.94 126 THR A CA 1
ATOM 924 C C . THR A 1 126 ? -2.731 10.145 4.372 1.00 94.94 126 THR A C 1
ATOM 926 O O . THR A 1 126 ? -3.871 10.459 4.045 1.00 94.94 126 THR A O 1
ATOM 929 N N . GLY A 1 127 ? -2.319 8.879 4.415 1.00 92.94 127 GLY A N 1
ATOM 930 C CA . GLY A 1 127 ? -3.138 7.734 4.028 1.00 92.94 127 GLY A CA 1
ATOM 931 C C . GLY A 1 127 ? -4.021 7.200 5.151 1.00 92.94 127 GLY A C 1
ATOM 932 O O . GLY A 1 127 ? -5.078 6.644 4.864 1.00 92.94 127 GLY A O 1
ATOM 933 N N . THR A 1 128 ? -3.635 7.379 6.420 1.00 89.56 128 THR A N 1
ATOM 934 C CA . THR A 1 128 ? -4.425 6.893 7.561 1.00 89.56 128 THR A CA 1
ATOM 935 C C . THR A 1 128 ? -4.829 8.016 8.506 1.00 89.56 128 THR A C 1
ATOM 937 O O . THR A 1 128 ? -6.021 8.283 8.633 1.00 89.56 128 THR A O 1
ATOM 940 N N . LEU A 1 129 ? -3.878 8.709 9.143 1.00 88.88 129 LEU A N 1
ATOM 941 C CA . LEU A 1 129 ? -4.189 9.623 10.252 1.00 88.88 129 LEU A CA 1
ATOM 942 C C . LEU A 1 129 ? -5.083 10.790 9.822 1.00 88.88 129 LEU A C 1
ATOM 944 O O . LEU A 1 129 ? -6.082 11.067 10.478 1.00 88.88 129 LEU A O 1
ATOM 948 N N . PHE A 1 130 ? -4.772 11.466 8.717 1.00 91.06 130 PHE A N 1
ATOM 949 C CA . PHE A 1 130 ? -5.566 12.599 8.236 1.00 91.06 130 PHE A CA 1
ATOM 950 C C . PHE A 1 130 ? -6.985 12.194 7.818 1.00 91.06 130 PHE A C 1
ATOM 952 O O . PHE A 1 130 ? -7.926 12.829 8.302 1.00 91.06 130 PHE A O 1
ATOM 959 N N . PRO A 1 131 ? -7.190 11.156 6.980 1.00 89.81 131 PRO A N 1
ATOM 960 C CA . PRO A 1 131 ? -8.526 10.646 6.696 1.00 89.81 131 PRO A CA 1
ATOM 961 C C . PRO A 1 131 ? -9.292 10.251 7.960 1.00 89.81 131 PRO A C 1
ATOM 963 O O . PRO A 1 131 ? -10.457 10.613 8.086 1.00 89.81 131 PRO A O 1
ATOM 966 N N . GLN A 1 132 ? -8.644 9.583 8.919 1.00 84.94 132 GLN A N 1
ATOM 967 C CA . GLN A 1 132 ? -9.279 9.160 10.172 1.00 84.94 132 GLN A CA 1
ATOM 968 C C . GLN A 1 132 ? -9.688 10.347 11.051 1.00 84.94 132 GLN A C 1
ATOM 970 O O . GLN A 1 132 ? -10.812 10.376 11.543 1.00 84.94 132 GLN A O 1
ATOM 975 N N . VAL A 1 133 ? -8.826 11.357 11.208 1.00 85.31 133 VAL A N 1
ATOM 976 C CA . VAL A 1 133 ? -9.145 12.579 11.965 1.00 85.31 133 VAL A CA 1
ATOM 977 C C . VAL A 1 133 ? -10.265 13.363 11.287 1.00 85.31 133 VAL A C 1
ATOM 979 O O . VAL A 1 133 ? -11.166 13.835 11.971 1.00 85.31 133 VAL A O 1
ATOM 982 N N . ARG A 1 134 ? -10.259 13.477 9.952 1.00 85.25 134 ARG A N 1
ATOM 983 C CA . ARG A 1 134 ? -11.337 14.146 9.205 1.00 85.25 134 ARG A CA 1
ATOM 984 C C . ARG A 1 134 ? -12.660 13.395 9.305 1.00 85.25 134 ARG A C 1
ATOM 986 O O . ARG A 1 134 ? -13.682 14.031 9.523 1.00 85.25 134 ARG A O 1
ATOM 993 N N . ALA A 1 135 ? -12.645 12.069 9.181 1.00 80.56 135 ALA A N 1
ATOM 994 C CA . ALA A 1 135 ? -13.835 11.241 9.355 1.00 80.56 135 ALA A CA 1
ATOM 995 C C . ALA A 1 135 ? -14.376 11.344 10.788 1.00 80.56 135 ALA A C 1
ATOM 997 O O . ALA A 1 135 ? -15.576 11.511 10.980 1.00 80.56 135 ALA A O 1
ATOM 998 N N . GLY A 1 136 ? -13.489 11.335 11.787 1.00 75.25 136 GLY A N 1
ATOM 999 C CA . GLY A 1 136 ? -13.856 11.554 13.181 1.00 75.25 136 GLY A CA 1
ATOM 1000 C C . GLY A 1 136 ? -14.422 12.952 13.438 1.00 75.25 136 GLY A C 1
ATOM 1001 O O . GLY A 1 136 ? -15.425 13.082 14.126 1.00 75.25 136 GLY A O 1
ATOM 1002 N N . ALA A 1 137 ? -13.831 13.990 12.844 1.00 73.81 137 ALA A N 1
ATOM 1003 C CA . ALA A 1 137 ? -14.327 15.362 12.929 1.00 73.81 137 ALA A CA 1
ATOM 1004 C C . ALA A 1 137 ? -15.673 15.548 12.213 1.00 73.81 137 ALA A C 1
ATOM 1006 O O . ALA A 1 137 ? -16.501 16.312 12.683 1.00 73.81 137 ALA A O 1
ATOM 1007 N N . ALA A 1 138 ? -15.914 14.851 11.101 1.00 71.19 138 ALA A N 1
ATOM 1008 C CA . ALA A 1 138 ? -17.209 14.856 10.425 1.00 71.19 138 ALA A CA 1
ATOM 1009 C C . ALA A 1 138 ? -18.281 14.103 11.230 1.00 71.19 138 ALA A C 1
ATOM 1011 O O . ALA A 1 138 ? -19.427 14.532 11.262 1.00 71.19 138 ALA A O 1
ATOM 1012 N N . ALA A 1 139 ? -17.906 13.014 11.909 1.00 66.75 139 ALA A N 1
ATOM 1013 C CA . ALA A 1 139 ? -18.797 12.264 12.793 1.00 66.75 139 ALA A CA 1
ATOM 1014 C C . ALA A 1 139 ? -19.111 13.012 14.103 1.00 66.75 139 ALA A C 1
ATOM 1016 O O . ALA A 1 139 ? -20.188 12.838 14.664 1.00 66.75 139 ALA A O 1
ATOM 1017 N N . SER A 1 140 ? -18.180 13.842 14.588 1.00 61.78 140 SER A N 1
ATOM 1018 C CA . SER A 1 140 ? -18.336 14.656 15.802 1.00 61.78 140 SER A CA 1
ATOM 1019 C C . SER A 1 140 ? -18.780 16.088 15.548 1.00 61.78 140 SER A C 1
ATOM 1021 O O . SER A 1 140 ? -19.094 16.801 16.506 1.00 61.78 140 SER A O 1
ATOM 1023 N N . ALA A 1 141 ? -18.804 16.522 14.285 1.00 57.66 141 ALA A N 1
ATOM 1024 C CA . ALA A 1 141 ? -19.439 17.758 13.886 1.00 57.66 141 ALA A CA 1
ATOM 1025 C C . ALA A 1 141 ? -20.908 17.623 14.259 1.00 57.66 141 ALA A C 1
ATOM 1027 O O . ALA A 1 141 ? -21.719 17.056 13.529 1.00 57.66 141 ALA A O 1
ATOM 1028 N N . PHE A 1 142 ? -21.244 18.168 15.427 1.00 54.78 142 PHE A N 1
ATOM 1029 C CA . PHE A 1 142 ? -22.590 18.609 15.701 1.00 54.78 142 PHE A CA 1
ATOM 1030 C C . PHE A 1 142 ? -23.086 19.279 14.418 1.00 54.78 142 PHE A C 1
ATOM 1032 O O . PHE A 1 142 ? -22.389 20.171 13.913 1.00 54.78 142 PHE A O 1
ATOM 1039 N N . PRO A 1 143 ? -24.250 18.897 13.879 1.00 52.66 143 PRO A N 1
ATOM 1040 C CA . PRO A 1 143 ? -24.925 19.711 12.890 1.00 52.66 143 PRO A CA 1
ATOM 1041 C C . PRO A 1 143 ? -25.373 21.002 13.591 1.00 52.66 143 PRO A C 1
ATOM 1043 O O . PRO A 1 143 ? -26.543 21.204 13.868 1.00 52.66 143 PRO A O 1
ATOM 1046 N N . LEU A 1 144 ? -24.422 21.861 13.961 1.00 50.09 144 LEU A N 1
ATOM 1047 C CA . LEU A 1 144 ? -24.645 23.241 14.366 1.00 50.09 144 LEU A CA 1
ATOM 1048 C C . LEU A 1 144 ? -25.021 24.060 13.127 1.00 50.09 144 LEU A C 1
ATOM 1050 O O . LEU A 1 144 ? -25.793 25.005 13.234 1.00 50.09 144 LEU A O 1
ATOM 1054 N N . ALA A 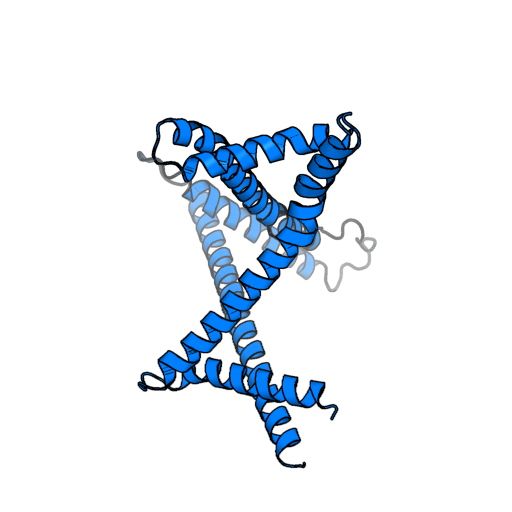1 145 ? -24.509 23.663 11.955 1.00 51.41 145 ALA A N 1
ATOM 1055 C CA . ALA A 1 145 ? -24.891 24.217 10.660 1.00 51.41 145 ALA A CA 1
ATOM 1056 C C . ALA A 1 145 ? -26.266 23.709 10.182 1.00 51.41 145 ALA A C 1
ATOM 1058 O O . ALA A 1 145 ? -27.030 24.493 9.632 1.00 51.41 145 ALA A O 1
ATOM 1059 N N . ASP A 1 146 ? -26.603 22.445 10.469 1.00 48.56 146 ASP A N 1
ATOM 1060 C CA . ASP A 1 146 ? -27.923 21.849 10.215 1.00 48.56 146 ASP A CA 1
ATOM 1061 C C . ASP A 1 146 ? -28.741 21.729 11.507 1.00 48.56 146 ASP A C 1
ATOM 1063 O O . ASP A 1 146 ? -29.435 20.734 11.712 1.00 48.56 146 ASP A O 1
ATOM 1067 N N . LEU A 1 147 ? -28.662 22.717 12.409 1.00 54.34 147 LEU A N 1
ATOM 1068 C CA . LEU A 1 147 ? -29.699 22.867 13.424 1.00 54.34 147 LEU A CA 1
ATOM 1069 C C . LEU A 1 147 ? -30.982 23.166 12.643 1.00 54.34 147 LEU A C 1
ATOM 1071 O O . LEU A 1 147 ? -31.102 24.276 12.108 1.00 54.34 147 LEU A O 1
ATOM 1075 N N . PRO A 1 148 ? -31.972 22.251 12.573 1.00 50.12 148 PRO A N 1
ATOM 1076 C CA . PRO A 1 148 ? -33.309 22.711 12.268 1.00 50.12 148 PRO A CA 1
ATOM 1077 C C . PRO A 1 148 ? -33.577 23.776 13.328 1.00 50.12 148 PRO A C 1
ATOM 1079 O O . PRO A 1 148 ? -33.286 23.564 14.513 1.00 50.12 148 PRO A O 1
ATOM 1082 N N . ARG A 1 149 ? -34.057 24.949 12.900 1.00 56.34 149 ARG A N 1
ATOM 1083 C CA . ARG A 1 149 ? -34.624 25.964 13.802 1.00 56.34 149 ARG A CA 1
ATOM 1084 C C . ARG A 1 149 ? -35.345 25.204 14.911 1.00 56.34 149 ARG A C 1
ATOM 1086 O O . ARG A 1 149 ? -36.047 24.260 14.571 1.00 56.34 149 ARG A O 1
ATOM 1093 N N . LEU A 1 150 ? -35.133 25.591 16.169 1.00 52.62 150 LEU A N 1
ATOM 1094 C CA . LEU A 1 150 ? -35.532 24.951 17.442 1.00 52.62 150 LEU A CA 1
ATOM 1095 C C . LEU A 1 150 ? -36.975 24.362 17.560 1.00 52.62 150 LEU A C 1
ATOM 1097 O O . LEU A 1 150 ? -37.389 23.986 18.648 1.00 52.62 150 LEU A O 1
ATOM 1101 N N . ALA A 1 151 ? -37.748 24.280 16.481 1.00 54.31 151 ALA A N 1
ATOM 1102 C CA . ALA A 1 151 ? -39.083 23.727 16.330 1.00 54.31 151 ALA A CA 1
ATOM 1103 C C . ALA A 1 151 ? -39.166 22.203 16.038 1.00 54.31 151 ALA A C 1
ATOM 1105 O O . ALA A 1 151 ? -40.201 21.632 16.352 1.00 54.31 151 ALA A O 1
ATOM 1106 N N . ASP A 1 152 ? -38.126 21.522 15.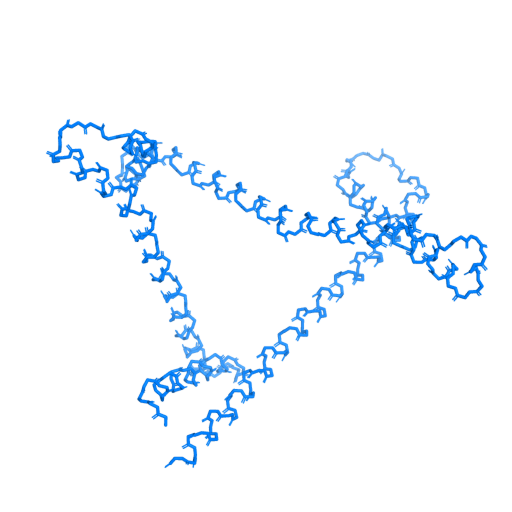525 1.00 55.41 152 ASP A N 1
ATOM 1107 C CA . ASP A 1 152 ? -38.171 20.068 15.184 1.00 55.41 152 ASP A CA 1
ATOM 1108 C C . ASP A 1 152 ? -37.496 19.153 16.238 1.00 55.41 152 ASP A C 1
ATOM 1110 O O . ASP A 1 152 ? -36.859 18.142 15.938 1.00 55.41 152 ASP A O 1
ATOM 1114 N N . LEU A 1 153 ? -37.594 19.513 17.520 1.00 59.50 153 LEU A N 1
ATOM 1115 C CA . LEU A 1 153 ? -36.890 18.848 18.629 1.00 59.50 153 LEU A CA 1
ATOM 1116 C C . LEU A 1 153 ? -37.546 17.556 19.168 1.00 59.50 153 LEU A C 1
ATOM 1118 O O . LEU A 1 153 ? -37.215 17.139 20.276 1.00 59.50 153 LEU A O 1
ATOM 1122 N N . SER A 1 154 ? -38.454 16.890 18.449 1.00 62.22 154 SER A N 1
ATOM 1123 C CA . SER A 1 154 ? -39.274 15.830 19.068 1.00 62.22 154 SER A CA 1
ATOM 1124 C C . SER A 1 154 ? -38.877 14.372 18.790 1.00 62.22 154 SER A C 1
ATOM 1126 O O . SER A 1 154 ? -39.311 13.523 19.562 1.00 62.22 154 SER A O 1
ATOM 1128 N N . SER A 1 155 ? -38.040 14.029 17.795 1.00 60.75 155 SER A N 1
ATOM 1129 C CA . SER A 1 155 ? -37.787 12.594 17.497 1.00 60.75 155 SER A CA 1
ATOM 1130 C C . SER A 1 155 ? -36.349 12.152 17.189 1.00 60.75 155 SER A C 1
ATOM 1132 O O . SER A 1 155 ? -36.160 11.017 16.774 1.00 60.75 155 SER A O 1
ATOM 1134 N N . GLY A 1 156 ? -35.324 12.985 17.391 1.00 68.19 156 GLY A N 1
ATOM 1135 C CA . GLY A 1 156 ? -33.932 12.558 17.127 1.00 68.19 156 GLY A CA 1
ATOM 1136 C C . GLY A 1 156 ? -32.831 13.390 17.785 1.00 68.19 156 GLY A C 1
ATOM 1137 O O . GLY A 1 156 ? -31.648 13.098 17.627 1.00 68.19 156 GLY A O 1
ATOM 1138 N N . ALA A 1 157 ? -33.190 14.435 18.535 1.00 72.94 157 ALA A N 1
ATOM 1139 C CA . ALA A 1 157 ? -32.216 15.291 19.211 1.00 72.94 157 ALA A CA 1
ATOM 1140 C C . ALA A 1 157 ? -31.476 14.550 20.335 1.00 72.94 157 ALA A C 1
ATOM 1142 O O . ALA A 1 157 ? -30.270 14.726 20.498 1.00 72.94 157 ALA A O 1
ATOM 1143 N N . PHE A 1 158 ? -32.189 13.694 21.074 1.00 75.75 158 PHE A N 1
ATOM 1144 C CA . PHE A 1 158 ? -31.599 12.878 22.132 1.00 75.75 158 PHE A CA 1
ATOM 1145 C C . PHE A 1 158 ? -30.596 11.862 21.571 1.00 75.75 158 PHE A C 1
ATOM 1147 O O . PHE A 1 158 ? -29.478 11.794 22.067 1.00 75.75 158 PHE A O 1
ATOM 1154 N N . GLU A 1 159 ? -30.949 11.145 20.499 1.00 78.12 159 GLU A N 1
ATOM 1155 C CA . GLU A 1 159 ? -30.061 10.172 19.841 1.00 78.12 159 GLU A CA 1
ATOM 1156 C C . GLU A 1 159 ? -28.765 10.830 19.351 1.00 78.12 159 GLU A C 1
ATOM 1158 O O . GLU A 1 159 ? -27.678 10.373 19.687 1.00 78.12 159 GLU A O 1
ATOM 1163 N N . ARG A 1 160 ? -28.860 11.985 18.679 1.00 74.00 160 ARG A N 1
ATOM 1164 C CA . ARG A 1 160 ? -27.681 12.745 18.222 1.00 74.00 160 ARG A CA 1
ATOM 1165 C C . ARG A 1 160 ? -26.797 13.226 19.373 1.00 74.00 160 ARG A C 1
ATOM 1167 O O . ARG A 1 160 ? -25.575 13.246 19.243 1.00 74.00 160 ARG A O 1
ATOM 1174 N N . LEU A 1 161 ? -27.399 13.640 20.490 1.00 76.38 161 LEU A N 1
ATOM 1175 C CA . LEU A 1 161 ? -26.660 14.077 21.676 1.00 76.38 161 LEU A CA 1
ATOM 1176 C C . LEU A 1 161 ? -25.936 12.900 22.341 1.00 76.38 161 LEU A C 1
ATOM 1178 O O . LEU A 1 161 ? -24.793 13.048 22.776 1.00 76.38 161 LEU A O 1
ATOM 1182 N N . VAL A 1 162 ? -26.583 11.733 22.387 1.00 81.38 162 VAL A N 1
ATOM 1183 C CA . VAL A 1 162 ? -25.975 10.490 22.865 1.00 81.38 162 VAL A CA 1
ATOM 1184 C C . VAL A 1 162 ? -24.823 10.079 21.950 1.00 81.38 162 VAL A C 1
ATOM 1186 O O . VAL A 1 162 ? -23.732 9.846 22.461 1.00 81.38 162 VAL A O 1
ATOM 1189 N N . ASP A 1 163 ? -25.005 10.082 20.630 1.00 78.06 163 ASP A N 1
ATOM 1190 C CA . ASP A 1 163 ? -23.957 9.729 19.663 1.00 78.06 163 ASP A CA 1
ATOM 1191 C C . ASP A 1 163 ? -22.735 10.647 19.780 1.00 78.06 163 ASP A C 1
ATOM 1193 O O . ASP A 1 163 ? -21.601 10.175 19.907 1.00 78.06 163 ASP A O 1
ATOM 1197 N N . ALA A 1 164 ? -22.955 11.966 19.822 1.00 75.44 164 ALA A N 1
ATOM 1198 C CA . ALA A 1 164 ? -21.884 12.942 20.007 1.00 75.44 164 ALA A CA 1
ATOM 1199 C C . ALA A 1 164 ? -21.177 12.763 21.362 1.00 75.44 164 ALA A C 1
ATOM 1201 O O . ALA A 1 164 ? -19.948 12.841 21.442 1.00 75.44 164 ALA A O 1
ATOM 1202 N N . GLY A 1 165 ? -21.939 12.479 22.423 1.00 81.75 165 GLY A N 1
ATOM 1203 C CA . GLY A 1 165 ? -21.408 12.193 23.754 1.00 81.75 165 GLY A CA 1
ATOM 1204 C C . GLY A 1 165 ? -20.545 10.932 23.776 1.00 81.75 165 GLY A C 1
ATOM 1205 O O . GLY A 1 165 ? -19.421 10.966 24.275 1.00 81.75 165 GLY A O 1
ATOM 1206 N N . VAL A 1 166 ? -21.027 9.838 23.185 1.00 84.69 166 VAL A N 1
ATOM 1207 C CA . VAL A 1 166 ? -20.298 8.569 23.066 1.00 84.69 166 VAL A CA 1
ATOM 1208 C C . VAL A 1 166 ? -19.021 8.759 22.252 1.00 84.69 166 VAL A C 1
ATOM 1210 O O . VAL A 1 166 ? -17.963 8.293 22.676 1.00 84.69 166 VAL A O 1
ATOM 1213 N N . PHE A 1 167 ? -19.078 9.487 21.134 1.00 82.00 167 PHE A N 1
ATOM 1214 C CA . PHE A 1 167 ? -17.906 9.760 20.304 1.00 82.00 167 PHE A CA 1
ATOM 1215 C C . PHE A 1 167 ? -16.855 10.597 21.047 1.00 82.00 167 PHE A C 1
ATOM 1217 O O . PHE A 1 167 ? -15.666 10.262 21.039 1.00 82.00 167 PHE A O 1
ATOM 1224 N N . LEU A 1 168 ? -17.280 11.668 21.726 1.00 83.06 168 LEU A N 1
ATOM 1225 C CA . LEU A 1 168 ? -16.394 12.546 22.490 1.00 83.06 168 LEU A CA 1
ATOM 1226 C C . LEU A 1 168 ? -15.748 11.802 23.664 1.00 83.06 168 LEU A C 1
ATOM 1228 O O . LEU A 1 168 ? -14.526 11.836 23.819 1.00 83.06 168 LEU A O 1
ATOM 1232 N N . ILE A 1 169 ? -16.553 11.099 24.468 1.00 87.06 169 ILE A N 1
ATOM 1233 C CA . ILE A 1 169 ? -16.078 10.323 25.619 1.00 87.06 169 ILE A CA 1
ATOM 1234 C C . ILE A 1 169 ? -15.154 9.202 25.146 1.00 87.06 169 ILE A C 1
ATOM 1236 O O . ILE A 1 169 ? -14.077 9.023 25.716 1.00 87.06 169 ILE A O 1
ATOM 1240 N N . GLY A 1 170 ? -15.523 8.480 24.087 1.00 87.00 170 GLY A N 1
ATOM 1241 C CA . GLY A 1 170 ? -14.704 7.422 23.502 1.00 87.00 170 GLY A CA 1
ATOM 1242 C C . GLY A 1 170 ? -13.350 7.938 23.022 1.00 87.00 170 GLY A C 1
ATOM 1243 O O . GLY A 1 170 ? -12.313 7.386 23.387 1.00 87.00 170 GLY A O 1
ATOM 1244 N N . THR A 1 171 ? -13.336 9.054 22.289 1.00 84.31 171 THR A N 1
ATOM 1245 C CA . THR A 1 171 ? -12.099 9.653 21.763 1.00 84.31 171 THR A CA 1
ATOM 1246 C C . THR A 1 171 ? -11.198 10.171 22.884 1.00 84.31 171 THR A C 1
ATOM 1248 O O . THR A 1 171 ? -10.013 9.841 22.928 1.00 84.31 171 THR A O 1
ATOM 1251 N N . LEU A 1 172 ? -11.746 10.947 23.825 1.00 86.56 172 LEU A N 1
ATOM 1252 C CA . LEU A 1 172 ? -10.977 11.494 24.946 1.00 86.56 172 LEU A CA 1
ATOM 1253 C C . LEU A 1 172 ? -10.437 10.384 25.849 1.00 86.56 172 LEU A C 1
ATOM 1255 O O . LEU A 1 172 ? -9.261 10.401 26.206 1.00 86.56 172 LEU A O 1
ATOM 1259 N N . SER A 1 173 ? -11.263 9.395 26.193 1.00 88.88 173 SER A N 1
ATOM 1260 C CA . SER A 1 173 ? -10.844 8.279 27.045 1.00 88.88 173 SER A CA 1
ATOM 1261 C C . SER A 1 173 ? -9.767 7.412 26.386 1.00 88.88 173 SER A C 1
ATOM 1263 O O . SER A 1 173 ? -8.794 7.050 27.052 1.00 88.88 173 SER A O 1
ATOM 1265 N N . ALA A 1 174 ? -9.870 7.138 25.080 1.00 87.69 174 ALA A N 1
ATOM 1266 C CA . ALA A 1 174 ? -8.849 6.411 24.326 1.00 87.69 174 ALA A CA 1
ATOM 1267 C C . ALA A 1 174 ? -7.522 7.188 24.240 1.00 87.69 174 ALA A C 1
ATOM 1269 O O . ALA A 1 174 ? -6.454 6.610 24.449 1.00 87.69 174 ALA A O 1
ATOM 1270 N N . LEU A 1 175 ? -7.566 8.504 23.997 1.00 85.75 175 LEU A N 1
ATOM 1271 C CA . LEU A 1 175 ? -6.365 9.348 23.995 1.00 85.75 175 LEU A CA 1
ATOM 1272 C C . LEU A 1 175 ? -5.692 9.384 25.370 1.00 85.75 175 LEU A C 1
ATOM 1274 O O . LEU A 1 175 ? -4.474 9.220 25.466 1.00 85.75 175 LEU A O 1
ATOM 1278 N N . LEU A 1 176 ? -6.477 9.545 26.438 1.00 84.56 176 LEU A N 1
ATOM 1279 C CA . LEU A 1 176 ? -5.971 9.547 27.810 1.00 84.56 176 LEU A CA 1
ATOM 1280 C C . LEU A 1 176 ? -5.352 8.192 28.182 1.00 84.56 176 LEU A C 1
ATOM 1282 O O . LEU A 1 176 ? -4.296 8.162 28.814 1.00 84.56 176 LEU A O 1
ATOM 1286 N N . TYR A 1 177 ? -5.937 7.075 27.737 1.00 84.69 177 TYR A N 1
ATOM 1287 C CA . TYR A 1 177 ? -5.336 5.752 27.915 1.00 84.69 177 TYR A CA 1
ATOM 1288 C C . TYR A 1 177 ? -3.904 5.690 27.349 1.00 84.69 177 TYR A C 1
ATOM 1290 O O . TYR A 1 177 ? -2.984 5.262 28.051 1.00 84.69 177 TYR A O 1
ATOM 1298 N N . PHE A 1 178 ? -3.682 6.161 26.116 1.00 81.81 178 PHE A N 1
ATOM 1299 C CA . PHE A 1 178 ? -2.359 6.109 25.480 1.00 81.81 178 PHE A CA 1
ATOM 1300 C C . PHE A 1 178 ? -1.369 7.131 26.040 1.00 81.81 178 PHE A C 1
ATOM 1302 O O . PHE A 1 178 ? -0.224 6.770 26.323 1.00 81.81 178 PHE A O 1
ATOM 1309 N N . PHE A 1 179 ? -1.799 8.379 26.242 1.00 76.62 179 PHE A N 1
ATOM 1310 C CA . PHE A 1 179 ? -0.945 9.455 26.754 1.00 76.62 179 PHE A CA 1
ATOM 1311 C C . PHE A 1 179 ? -0.328 9.087 28.110 1.00 76.62 179 PHE A C 1
ATOM 1313 O O . PHE A 1 179 ? 0.880 9.214 28.314 1.00 76.62 179 PHE A O 1
ATOM 1320 N N . PHE A 1 180 ? -1.135 8.517 29.008 1.00 66.31 180 PHE A N 1
ATOM 1321 C CA . PHE A 1 180 ? -0.675 8.097 30.330 1.00 66.31 180 PHE A CA 1
ATOM 1322 C C . PHE A 1 180 ? -0.040 6.702 30.359 1.00 66.31 180 PHE A C 1
ATOM 1324 O O . PHE A 1 180 ? 0.686 6.387 31.302 1.00 66.31 180 PHE A O 1
ATOM 1331 N N . SER A 1 181 ? -0.261 5.853 29.349 1.00 61.81 181 SER A N 1
ATOM 1332 C CA . SER A 1 181 ? 0.483 4.592 29.232 1.00 61.81 181 SER A CA 1
ATOM 1333 C C . SER A 1 181 ? 1.915 4.800 28.723 1.00 61.81 181 SER A C 1
ATOM 1335 O O . SER A 1 181 ? 2.779 3.985 29.043 1.00 61.81 181 SER A O 1
ATOM 1337 N N . ALA A 1 182 ? 2.184 5.876 27.975 1.00 55.44 182 ALA A N 1
ATOM 1338 C CA . ALA A 1 182 ? 3.530 6.236 27.521 1.00 55.44 182 ALA A CA 1
ATOM 1339 C C . ALA A 1 182 ? 4.399 6.856 28.638 1.00 55.44 182 ALA A C 1
ATOM 1341 O O . ALA A 1 182 ? 5.616 6.696 28.632 1.00 55.44 182 ALA A O 1
ATOM 1342 N N . GLN A 1 183 ? 3.786 7.505 29.635 1.00 57.06 183 GLN A N 1
ATOM 1343 C CA . GLN A 1 183 ? 4.459 8.165 30.766 1.00 57.06 183 GLN A CA 1
ATOM 1344 C C . GLN A 1 183 ? 4.612 7.272 32.012 1.00 57.06 183 GLN A C 1
ATOM 1346 O O . GLN A 1 183 ? 4.472 7.749 33.138 1.00 57.06 183 GLN A O 1
ATOM 1351 N N . ARG A 1 184 ? 4.900 5.970 31.868 1.00 56.66 184 ARG A N 1
ATOM 1352 C CA . ARG A 1 184 ? 5.215 5.123 33.038 1.00 56.66 184 ARG A CA 1
ATOM 1353 C C . ARG A 1 184 ? 6.534 5.582 33.675 1.00 56.66 184 ARG A C 1
ATOM 1355 O O . ARG A 1 184 ? 7.605 5.112 33.304 1.00 56.66 184 ARG A O 1
ATOM 1362 N N . ALA A 1 185 ? 6.451 6.522 34.613 1.00 53.91 185 ALA A N 1
ATOM 1363 C CA . ALA A 1 185 ? 7.580 6.992 35.399 1.00 53.91 185 ALA A CA 1
ATOM 1364 C C . ALA A 1 185 ? 8.066 5.876 36.356 1.00 53.91 185 ALA A C 1
ATOM 1366 O O . ALA A 1 185 ? 7.228 5.177 36.931 1.00 53.91 185 ALA A O 1
ATOM 1367 N N . PRO A 1 186 ? 9.387 5.706 36.569 1.00 53.75 186 PRO A N 1
ATOM 1368 C CA . PRO A 1 186 ? 9.946 4.653 37.431 1.00 53.75 186 PRO A CA 1
ATOM 1369 C C . PRO A 1 186 ? 9.671 4.837 38.934 1.00 53.75 186 PRO A C 1
ATOM 1371 O O . PRO A 1 186 ? 9.914 3.923 39.715 1.00 53.75 186 PRO A O 1
ATOM 1374 N N . ALA A 1 187 ? 9.176 6.004 39.351 1.00 53.84 187 ALA A N 1
ATOM 1375 C CA . ALA A 1 187 ? 8.836 6.325 40.732 1.00 53.84 187 ALA A CA 1
ATOM 1376 C C . ALA A 1 187 ? 7.414 6.905 40.765 1.00 53.84 187 ALA A C 1
ATOM 1378 O O . ALA A 1 187 ? 7.116 7.841 40.024 1.00 53.84 187 ALA A O 1
ATOM 1379 N N . GLY A 1 188 ? 6.530 6.311 41.576 1.00 57.19 188 GLY A N 1
ATOM 1380 C CA . GLY A 1 188 ? 5.120 6.711 41.692 1.00 57.19 188 GLY A CA 1
ATOM 1381 C C . GLY A 1 188 ? 4.931 8.202 42.012 1.00 57.19 188 GLY A C 1
ATOM 1382 O O . GLY A 1 188 ? 5.821 8.829 42.587 1.00 57.19 188 GLY A O 1
ATOM 1383 N N . PRO A 1 189 ? 3.759 8.767 41.663 1.00 55.09 189 PRO A N 1
ATOM 1384 C CA . PRO A 1 189 ? 2.557 8.497 42.449 1.00 55.09 189 PRO A CA 1
ATOM 1385 C C . PRO A 1 189 ? 1.303 8.135 41.634 1.00 55.09 189 PRO A C 1
ATOM 1387 O O . PRO A 1 189 ? 1.249 8.208 40.408 1.00 55.09 189 PRO A O 1
ATOM 1390 N N . ALA A 1 190 ? 0.301 7.695 42.398 1.00 59.53 190 ALA A N 1
ATOM 1391 C CA . ALA A 1 190 ? -1.002 7.189 42.004 1.00 59.53 190 ALA A CA 1
ATOM 1392 C C . ALA A 1 190 ? -1.690 8.015 40.911 1.00 59.53 190 ALA A C 1
ATOM 1394 O O . ALA A 1 190 ? -1.894 9.222 41.047 1.00 59.53 190 ALA A O 1
ATOM 1395 N N . ARG A 1 191 ? -2.145 7.319 39.862 1.00 58.88 191 ARG A N 1
ATOM 1396 C CA . ARG A 1 191 ? -3.203 7.828 38.986 1.00 58.88 191 ARG A CA 1
ATOM 1397 C C . ARG A 1 191 ? -4.323 8.388 39.878 1.00 58.88 191 ARG A C 1
ATOM 1399 O O . ARG A 1 191 ? -4.816 7.637 40.723 1.00 58.88 191 ARG A O 1
ATOM 1406 N N . PRO A 1 192 ? -4.762 9.646 39.702 1.00 69.81 192 PRO A N 1
ATOM 1407 C CA . PRO A 1 192 ? -5.991 10.109 40.329 1.00 69.81 192 PRO A CA 1
ATOM 1408 C C . PRO A 1 192 ? -7.102 9.100 40.012 1.00 69.81 192 PRO A C 1
ATOM 1410 O O . PRO A 1 192 ? -7.183 8.621 38.877 1.00 69.81 192 PRO A O 1
ATOM 1413 N N . ALA A 1 193 ? -7.941 8.743 40.988 1.00 69.69 193 ALA A N 1
ATOM 1414 C CA . ALA A 1 193 ? -8.951 7.693 40.814 1.00 69.69 193 ALA A CA 1
ATOM 1415 C C . ALA A 1 193 ? -9.839 7.938 39.575 1.00 69.69 193 ALA A C 1
ATOM 1417 O O . ALA A 1 193 ? -10.075 7.021 38.789 1.00 69.69 193 ALA A O 1
ATOM 1418 N N . ALA A 1 194 ? -10.209 9.200 39.331 1.00 72.62 194 ALA A N 1
ATOM 1419 C CA . ALA A 1 194 ? -10.943 9.629 38.140 1.00 72.62 194 ALA A CA 1
ATOM 1420 C C . ALA A 1 194 ? -10.213 9.300 36.824 1.00 72.62 194 ALA A C 1
ATOM 1422 O O . ALA A 1 194 ? -10.831 8.850 35.863 1.00 72.62 194 ALA A O 1
ATOM 1423 N N . MET A 1 195 ? -8.887 9.448 36.782 1.00 73.19 195 MET A N 1
ATOM 1424 C CA . MET A 1 195 ? -8.093 9.156 35.587 1.00 73.19 195 MET A CA 1
ATOM 1425 C C . MET A 1 195 ? -7.968 7.653 35.320 1.00 73.19 195 MET A C 1
ATOM 1427 O O . MET A 1 195 ? -7.898 7.236 34.166 1.00 73.19 195 MET A O 1
ATOM 1431 N N . THR A 1 196 ? -7.988 6.828 36.371 1.00 74.50 196 THR A N 1
ATOM 1432 C CA . THR A 1 196 ? -8.030 5.365 36.222 1.00 74.50 196 THR A CA 1
ATOM 1433 C C . THR A 1 196 ? -9.350 4.924 35.597 1.00 74.50 196 THR A C 1
ATOM 1435 O O . THR A 1 196 ? -9.328 4.146 34.651 1.00 74.50 196 THR A O 1
ATOM 1438 N N . VAL A 1 197 ? -10.477 5.483 36.050 1.00 79.75 197 VAL A N 1
ATOM 1439 C CA . VAL A 1 197 ? -11.805 5.195 35.480 1.00 79.75 197 VAL A CA 1
ATOM 1440 C C . VAL A 1 197 ? -11.869 5.589 34.004 1.00 79.75 197 VAL A C 1
ATOM 1442 O O . VAL A 1 197 ? -12.269 4.781 33.168 1.00 79.75 197 VAL A O 1
ATOM 1445 N N . VAL A 1 198 ? -11.409 6.796 33.657 1.00 83.06 198 VAL A N 1
ATOM 1446 C CA . VAL A 1 198 ? -11.403 7.265 32.263 1.00 83.06 198 VAL A CA 1
ATOM 1447 C C . VAL A 1 198 ? -10.494 6.399 31.381 1.00 83.06 198 VAL A C 1
ATOM 1449 O O . VAL A 1 198 ? -10.889 6.031 30.278 1.00 83.06 198 VAL A O 1
ATOM 1452 N N . ALA A 1 199 ? -9.318 5.986 31.864 1.00 79.56 199 ALA A N 1
ATOM 1453 C CA . ALA A 1 199 ? -8.438 5.081 31.121 1.00 79.56 199 ALA A CA 1
ATOM 1454 C C . ALA A 1 199 ? -9.043 3.673 30.934 1.00 79.56 199 ALA A C 1
ATOM 1456 O O . ALA A 1 199 ? -8.845 3.049 29.888 1.00 79.56 199 ALA A O 1
ATOM 1457 N N . THR A 1 200 ? -9.806 3.167 31.909 1.00 83.12 200 THR A N 1
ATOM 1458 C CA . THR A 1 200 ? -10.536 1.897 31.778 1.00 83.12 200 THR A CA 1
ATOM 1459 C C . THR A 1 200 ? -11.617 1.986 30.704 1.00 83.12 200 THR A C 1
ATOM 1461 O O . THR A 1 200 ? -11.709 1.085 29.873 1.00 83.12 200 THR A O 1
ATOM 1464 N N . ILE A 1 201 ? -12.376 3.087 30.653 1.00 87.94 201 ILE A N 1
ATOM 1465 C CA . ILE A 1 201 ? -13.357 3.333 29.582 1.00 87.94 201 ILE A CA 1
ATOM 1466 C C . ILE A 1 201 ? -12.653 3.332 28.218 1.00 87.94 201 ILE A C 1
ATOM 1468 O O . ILE A 1 201 ? -13.073 2.616 27.311 1.00 87.94 201 ILE A O 1
ATOM 1472 N N . GLY A 1 202 ? -11.525 4.039 28.098 1.00 87.81 202 GLY A N 1
ATOM 1473 C CA . GLY A 1 202 ? -10.727 4.060 26.869 1.00 87.81 202 GLY A CA 1
ATOM 1474 C C . GLY A 1 202 ? -10.253 2.671 26.436 1.00 87.81 202 GLY A C 1
ATOM 1475 O O . GLY A 1 202 ? -10.264 2.356 25.249 1.00 87.81 202 GLY A O 1
ATOM 1476 N N . THR A 1 203 ? -9.915 1.803 27.395 1.00 88.88 203 THR A N 1
ATOM 1477 C CA . THR A 1 203 ? -9.516 0.409 27.125 1.00 88.88 203 THR A CA 1
ATOM 1478 C C . THR A 1 203 ? -10.648 -0.383 26.464 1.00 88.88 203 THR A C 1
ATOM 1480 O O . THR A 1 203 ? -10.396 -1.151 25.537 1.00 88.88 203 THR A O 1
ATOM 1483 N N . VAL A 1 204 ? -11.900 -0.177 26.889 1.00 91.75 204 VAL A N 1
ATOM 1484 C CA . VAL A 1 204 ? -13.070 -0.826 26.272 1.00 91.75 204 VAL A CA 1
ATOM 1485 C C . VAL A 1 204 ? -13.226 -0.379 24.819 1.00 91.75 204 VAL A C 1
ATOM 1487 O O . VAL A 1 204 ? -13.323 -1.230 23.938 1.00 91.75 204 VAL A O 1
ATOM 1490 N N . PHE A 1 205 ? -13.174 0.930 24.549 1.00 90.44 205 PHE A N 1
ATOM 1491 C CA . PHE A 1 205 ? -13.256 1.457 23.180 1.00 90.44 205 PHE A CA 1
ATOM 1492 C C . PHE A 1 205 ? -12.140 0.917 22.280 1.00 90.44 205 PHE A C 1
ATOM 1494 O O . PHE A 1 205 ? -12.401 0.509 21.150 1.00 90.44 205 PHE A O 1
ATOM 1501 N N . ILE A 1 206 ? -10.908 0.859 22.789 1.00 89.88 206 ILE A N 1
ATOM 1502 C CA . ILE A 1 206 ? -9.760 0.315 22.056 1.00 89.88 206 ILE A CA 1
ATOM 1503 C C . ILE A 1 206 ? -9.961 -1.174 21.745 1.00 89.88 206 ILE A C 1
ATOM 1505 O O . ILE A 1 206 ? -9.731 -1.596 20.613 1.00 89.88 206 ILE A O 1
ATOM 1509 N N . ASN A 1 207 ? -10.435 -1.969 22.707 1.00 93.38 207 ASN A N 1
ATOM 1510 C CA . ASN A 1 207 ? -10.718 -3.389 22.489 1.00 93.38 207 ASN A CA 1
ATOM 1511 C C . ASN A 1 207 ? -11.822 -3.599 21.443 1.00 93.38 207 ASN A C 1
ATOM 1513 O O . ASN A 1 207 ? -11.690 -4.475 20.590 1.00 93.38 207 ASN A O 1
ATOM 1517 N N . VAL A 1 208 ? -12.877 -2.777 21.465 1.00 92.94 208 VAL A N 1
ATOM 1518 C CA . VAL A 1 208 ? -13.943 -2.803 20.450 1.00 92.94 208 VAL A CA 1
ATOM 1519 C C . VAL A 1 208 ? -13.395 -2.429 19.072 1.00 92.94 208 VAL A C 1
ATOM 1521 O O . VAL A 1 208 ? -13.690 -3.113 18.095 1.00 92.94 208 VAL A O 1
ATOM 1524 N N . ALA A 1 209 ? -12.549 -1.400 18.981 1.00 89.19 209 ALA A N 1
ATOM 1525 C CA . ALA A 1 209 ? -11.912 -1.011 17.726 1.00 89.19 209 ALA A CA 1
ATOM 1526 C C . ALA A 1 209 ? -11.027 -2.137 17.162 1.00 89.19 209 ALA A C 1
ATOM 1528 O O . ALA A 1 209 ? -11.132 -2.467 15.982 1.00 89.19 209 ALA A O 1
ATOM 1529 N N . TYR A 1 210 ? -10.207 -2.785 17.997 1.00 92.75 210 TYR A N 1
ATOM 1530 C CA . TYR A 1 210 ? -9.413 -3.942 17.573 1.00 92.75 210 TYR A CA 1
ATOM 1531 C C . TYR A 1 210 ? -10.282 -5.126 17.144 1.00 92.75 210 TYR A C 1
ATOM 1533 O O . TYR A 1 210 ? -9.980 -5.757 16.131 1.00 92.75 210 TYR A O 1
ATOM 1541 N N . ALA A 1 211 ? -11.372 -5.406 17.864 1.00 95.44 211 ALA A N 1
ATOM 1542 C CA . ALA A 1 211 ? -12.322 -6.445 17.482 1.00 95.44 211 ALA A CA 1
ATOM 1543 C C . ALA A 1 211 ? -12.958 -6.150 16.115 1.00 95.44 211 ALA A C 1
ATOM 1545 O O . ALA A 1 211 ? -13.033 -7.045 15.275 1.00 95.44 211 ALA A O 1
ATOM 1546 N N . ALA A 1 212 ? -13.341 -4.897 15.853 1.00 93.88 212 ALA A N 1
ATOM 1547 C CA . ALA A 1 212 ? -13.880 -4.469 14.564 1.00 93.88 212 ALA A CA 1
ATOM 1548 C C . ALA A 1 212 ? -12.846 -4.586 13.430 1.00 93.88 212 ALA A C 1
ATOM 1550 O O . ALA A 1 212 ? -13.173 -5.089 12.357 1.00 93.88 212 ALA A O 1
ATOM 1551 N N . LEU A 1 213 ? -11.590 -4.186 13.664 1.00 93.69 213 LEU A N 1
ATOM 1552 C CA . LEU A 1 213 ? -10.504 -4.337 12.687 1.00 93.69 213 LEU A CA 1
ATOM 1553 C C . LEU A 1 213 ? -10.223 -5.811 12.371 1.00 93.69 213 LEU A C 1
ATOM 1555 O O . LEU A 1 213 ? -10.067 -6.174 11.205 1.00 93.69 213 LEU A O 1
ATOM 1559 N N . TYR A 1 214 ? -10.197 -6.668 13.394 1.00 95.94 214 TYR A N 1
ATOM 1560 C CA . TYR A 1 214 ? -10.024 -8.107 13.224 1.00 95.94 214 TYR A CA 1
ATOM 1561 C C . TYR A 1 214 ? -11.196 -8.729 12.457 1.00 95.94 214 TYR A C 1
ATOM 1563 O O . TYR A 1 214 ? -10.979 -9.438 11.476 1.00 95.94 214 TYR A O 1
ATOM 1571 N N . ALA A 1 215 ? -12.434 -8.416 12.846 1.00 97.00 215 ALA A N 1
ATOM 1572 C CA . ALA A 1 215 ? -13.630 -8.876 12.147 1.00 97.00 215 ALA A CA 1
ATOM 1573 C C . ALA A 1 215 ? -13.641 -8.411 10.683 1.00 97.00 215 ALA A C 1
ATOM 1575 O O . ALA A 1 215 ? -13.947 -9.203 9.796 1.00 97.00 215 ALA A O 1
ATOM 1576 N N . GLY A 1 216 ? -13.233 -7.167 10.415 1.00 95.19 216 GLY A N 1
ATOM 1577 C CA . GLY A 1 216 ? -13.071 -6.637 9.063 1.00 95.19 216 GLY A CA 1
ATOM 1578 C C . GLY A 1 216 ? -12.024 -7.400 8.248 1.00 95.19 216 GLY A C 1
ATOM 1579 O O . GLY A 1 216 ? -12.275 -7.741 7.095 1.00 95.19 216 GLY A O 1
ATOM 1580 N N . ALA A 1 217 ? -10.879 -7.740 8.845 1.00 95.75 217 ALA A N 1
ATOM 1581 C CA . ALA A 1 217 ? -9.850 -8.550 8.191 1.00 95.75 217 ALA A CA 1
ATOM 1582 C C . ALA A 1 217 ? -10.335 -9.981 7.888 1.00 95.75 217 ALA A C 1
ATOM 1584 O O . ALA A 1 217 ? -10.085 -10.514 6.802 1.00 95.75 217 ALA A O 1
ATOM 1585 N N . VAL A 1 218 ? -11.081 -10.598 8.810 1.00 97.12 218 VAL A N 1
ATOM 1586 C CA . VAL A 1 218 ? -11.704 -11.912 8.590 1.00 97.12 218 VAL A CA 1
ATOM 1587 C C . VAL A 1 218 ? -12.762 -11.825 7.488 1.00 97.12 218 VAL A C 1
ATOM 1589 O O . VAL A 1 218 ? -12.735 -12.626 6.560 1.00 97.12 218 VAL A O 1
ATOM 1592 N N . ALA A 1 219 ? -13.634 -10.817 7.512 1.00 97.31 219 ALA A N 1
ATOM 1593 C CA . ALA A 1 219 ? -14.645 -10.609 6.479 1.00 97.31 219 ALA A CA 1
ATOM 1594 C C . ALA A 1 219 ? -14.015 -10.393 5.094 1.00 97.31 219 ALA A C 1
ATOM 1596 O O . ALA A 1 219 ? -14.445 -11.008 4.121 1.00 97.31 219 ALA A O 1
ATOM 1597 N N . ALA A 1 220 ? -12.954 -9.586 5.006 1.00 96.88 220 ALA A N 1
ATOM 1598 C CA . ALA A 1 220 ? -12.221 -9.360 3.764 1.00 96.88 220 ALA A CA 1
ATOM 1599 C C . ALA A 1 220 ? -11.548 -10.640 3.248 1.00 96.88 220 ALA A C 1
ATOM 1601 O O . ALA A 1 220 ? -11.618 -10.936 2.057 1.00 96.88 220 ALA A O 1
ATOM 1602 N N . SER A 1 221 ? -10.928 -11.431 4.128 1.00 94.69 221 SER A N 1
ATOM 1603 C CA . SER A 1 221 ? -10.301 -12.696 3.723 1.00 94.69 221 SER A CA 1
ATOM 1604 C C . SER A 1 221 ? -11.328 -13.745 3.280 1.00 94.69 221 SER A C 1
ATOM 1606 O O . SER A 1 221 ? -11.106 -14.413 2.271 1.00 94.69 221 SER A O 1
ATOM 1608 N N . LEU A 1 222 ? -12.484 -13.835 3.948 1.00 96.25 222 LEU A N 1
ATOM 1609 C CA . LEU A 1 222 ? -13.606 -14.678 3.523 1.00 96.25 222 LEU A CA 1
ATOM 1610 C C . LEU A 1 222 ? -14.199 -14.219 2.185 1.00 96.25 222 LEU A C 1
ATOM 1612 O O . LEU A 1 222 ? -14.479 -15.058 1.332 1.00 96.25 222 LEU A O 1
ATOM 1616 N N . ALA A 1 223 ? -14.348 -12.910 1.971 1.00 96.62 223 ALA A N 1
ATOM 1617 C CA . ALA A 1 223 ? -14.817 -12.360 0.701 1.00 96.62 223 ALA A CA 1
ATOM 1618 C C . ALA A 1 223 ? -13.850 -12.687 -0.448 1.00 96.62 223 ALA A C 1
ATOM 1620 O O . ALA A 1 223 ? -14.283 -13.148 -1.502 1.00 96.62 223 ALA A O 1
ATOM 1621 N N . LEU A 1 224 ? -12.539 -12.532 -0.227 1.00 94.69 224 LEU A N 1
ATOM 1622 C CA . LEU A 1 224 ? -11.511 -12.924 -1.195 1.00 94.69 224 LEU A CA 1
ATOM 1623 C C . LEU A 1 224 ? -11.536 -14.430 -1.483 1.00 94.69 224 LEU A C 1
ATOM 1625 O O . LEU A 1 224 ? -11.391 -14.836 -2.633 1.00 94.69 224 LEU A O 1
ATOM 1629 N N . LEU A 1 225 ? -11.733 -15.270 -0.464 1.00 93.38 225 LEU A N 1
ATOM 1630 C CA . LEU A 1 225 ? -11.861 -16.714 -0.650 1.00 93.38 225 LEU A CA 1
ATOM 1631 C C . LEU A 1 225 ? -13.100 -17.061 -1.486 1.00 93.38 225 LEU A C 1
ATOM 1633 O O . LEU A 1 225 ? -12.998 -17.848 -2.425 1.00 93.38 225 LEU A O 1
ATOM 1637 N N . ALA A 1 226 ? -14.249 -16.460 -1.166 1.00 95.44 226 ALA A N 1
ATOM 1638 C CA . ALA A 1 226 ? -15.497 -16.665 -1.893 1.00 95.44 226 ALA A CA 1
ATOM 1639 C C . ALA A 1 226 ? -15.366 -16.257 -3.368 1.00 95.44 226 ALA A C 1
ATOM 1641 O O . ALA A 1 226 ? -15.767 -17.023 -4.243 1.00 95.44 226 ALA A O 1
ATOM 1642 N N . ASP A 1 227 ? -14.735 -15.112 -3.642 1.00 96.50 227 ASP A N 1
ATOM 1643 C CA . ASP A 1 227 ? -14.424 -14.646 -4.998 1.00 96.50 227 ASP A CA 1
ATOM 1644 C C . ASP A 1 227 ? -13.567 -15.667 -5.764 1.00 96.50 227 ASP A C 1
ATOM 1646 O O . ASP A 1 227 ? -13.889 -16.053 -6.889 1.00 96.50 227 ASP A O 1
ATOM 1650 N N . ARG A 1 228 ? -12.520 -16.212 -5.130 1.00 94.75 228 ARG A N 1
ATOM 1651 C CA . ARG A 1 228 ? -11.666 -17.228 -5.768 1.00 94.75 228 ARG A CA 1
ATOM 1652 C C . ARG A 1 228 ? -12.389 -18.550 -6.009 1.00 94.75 228 ARG A C 1
ATOM 1654 O O . ARG A 1 228 ? -12.180 -19.159 -7.053 1.00 94.75 228 ARG A O 1
ATOM 1661 N N . VAL A 1 229 ? -13.255 -18.992 -5.098 1.00 94.88 229 VAL A N 1
ATOM 1662 C CA . VAL A 1 229 ? -14.078 -20.199 -5.296 1.00 94.88 229 VAL A CA 1
ATOM 1663 C C . VAL A 1 229 ? -15.094 -19.993 -6.424 1.00 94.88 229 VAL A C 1
ATOM 1665 O O . VAL A 1 229 ? -15.264 -20.881 -7.263 1.00 94.88 229 VAL A O 1
ATOM 1668 N N . ALA A 1 230 ? -15.733 -18.822 -6.490 1.00 96.00 230 ALA A N 1
ATOM 1669 C CA . ALA A 1 230 ? -16.640 -18.466 -7.578 1.00 96.00 230 ALA A CA 1
ATOM 1670 C C . ALA A 1 230 ? -15.911 -18.455 -8.930 1.00 96.00 230 ALA A C 1
ATOM 1672 O O . ALA A 1 230 ? -16.392 -19.063 -9.888 1.00 96.00 230 ALA A O 1
ATOM 1673 N N . PHE A 1 231 ? -14.711 -17.869 -8.975 1.00 95.75 231 PHE A N 1
ATOM 1674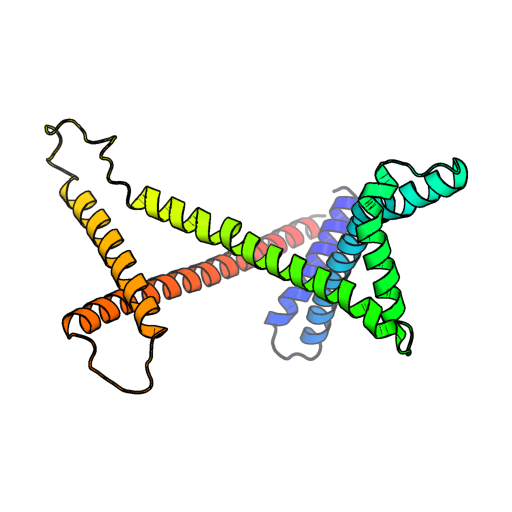 C CA . PHE A 1 231 ? -13.837 -17.907 -10.144 1.00 95.75 231 PHE A CA 1
ATOM 1675 C C . PHE A 1 231 ? -13.508 -19.343 -10.577 1.00 95.75 231 PHE A C 1
ATOM 1677 O O . PHE A 1 231 ? -13.623 -19.656 -11.759 1.00 95.75 231 PHE A O 1
ATOM 1684 N N . LEU A 1 232 ? -13.144 -20.240 -9.649 1.00 94.44 232 LEU A N 1
ATOM 1685 C CA . LEU A 1 232 ? -12.866 -21.646 -9.978 1.00 94.44 232 LEU A CA 1
ATOM 1686 C C . LEU A 1 232 ? -14.091 -22.337 -10.592 1.00 94.44 232 LEU A C 1
ATOM 1688 O O . LEU A 1 232 ? -13.961 -23.029 -11.602 1.00 94.44 232 LEU A O 1
ATOM 1692 N N . ARG A 1 233 ? -15.285 -22.121 -10.024 1.00 94.50 233 ARG A N 1
ATOM 1693 C CA . ARG A 1 233 ? -16.543 -22.659 -10.564 1.00 94.50 233 ARG A CA 1
ATOM 1694 C C . ARG A 1 233 ? -16.796 -22.163 -11.988 1.00 94.50 233 ARG A C 1
ATOM 1696 O O . ARG A 1 233 ? -17.134 -22.961 -12.861 1.00 94.50 233 ARG A O 1
ATOM 1703 N N . GLU A 1 234 ? -16.646 -20.863 -12.220 1.00 93.81 234 GLU A N 1
ATOM 1704 C CA . GLU A 1 234 ? -16.860 -20.260 -13.537 1.00 93.81 234 GLU A CA 1
ATOM 1705 C C . GLU A 1 234 ? -15.826 -20.749 -14.560 1.00 93.81 234 GLU A C 1
ATOM 1707 O O . GLU A 1 234 ? -16.183 -21.099 -15.685 1.00 93.81 234 GLU A O 1
ATOM 1712 N N . ALA A 1 235 ? -14.553 -20.825 -14.167 1.00 92.00 235 ALA A N 1
ATOM 1713 C CA . ALA A 1 235 ? -13.469 -21.288 -15.023 1.00 92.00 235 ALA A CA 1
ATOM 1714 C C . ALA A 1 235 ? -13.658 -22.750 -15.451 1.00 92.00 235 ALA A C 1
ATOM 1716 O O . ALA A 1 235 ? -13.498 -23.059 -16.631 1.00 92.00 235 ALA A O 1
ATOM 1717 N N . ILE A 1 236 ? -14.056 -23.634 -14.527 1.00 91.00 236 ILE A N 1
ATOM 1718 C CA . ILE A 1 236 ? -14.362 -25.038 -14.840 1.00 91.00 236 ILE A CA 1
ATOM 1719 C C . ILE A 1 236 ? -15.558 -25.126 -15.790 1.00 91.00 236 ILE A C 1
ATOM 1721 O O . ILE A 1 236 ? -15.483 -25.846 -16.781 1.00 91.00 236 ILE A O 1
ATOM 1725 N N . GLY A 1 237 ? -16.626 -24.358 -15.543 1.00 90.31 237 GLY A N 1
ATOM 1726 C CA . GLY A 1 237 ? -17.789 -24.325 -16.434 1.00 90.31 237 GLY A CA 1
ATOM 1727 C C . GLY A 1 237 ? -17.427 -23.889 -17.857 1.00 90.31 237 GLY A C 1
ATOM 1728 O O . GLY A 1 237 ? -17.839 -24.514 -18.828 1.00 90.31 237 GLY A O 1
ATOM 1729 N N . LYS A 1 238 ? -16.591 -22.858 -18.010 1.00 88.44 238 LYS A N 1
ATOM 1730 C CA . LYS A 1 238 ? -16.127 -22.413 -19.335 1.00 88.44 238 LYS A CA 1
ATOM 1731 C C . LYS A 1 238 ? -15.277 -23.457 -20.066 1.00 88.44 238 LYS A C 1
ATOM 1733 O O . LYS A 1 238 ? -15.282 -23.458 -21.292 1.00 88.44 238 LYS A O 1
ATOM 1738 N N . LEU A 1 239 ? -14.560 -24.312 -19.335 1.00 84.56 239 LEU A N 1
ATOM 1739 C CA . LEU A 1 239 ? -13.716 -25.373 -19.894 1.00 84.56 239 LEU A CA 1
ATOM 1740 C C . LEU A 1 239 ? -14.484 -26.671 -20.181 1.00 84.56 239 LEU A C 1
ATOM 1742 O O . LEU A 1 239 ? -14.067 -27.420 -21.053 1.00 84.56 239 LEU A O 1
ATOM 1746 N N . SER A 1 240 ? -15.577 -26.953 -19.465 1.00 80.38 240 SER A N 1
ATOM 1747 C CA . SER A 1 240 ? -16.370 -28.177 -19.658 1.00 80.38 240 SER A CA 1
ATOM 1748 C C . SER A 1 240 ? -17.379 -28.094 -20.806 1.00 80.38 240 SER A C 1
ATOM 1750 O O . SER A 1 240 ? -17.849 -29.127 -21.269 1.00 80.38 240 SER A O 1
ATOM 1752 N N . PHE A 1 241 ? -17.772 -26.881 -21.208 1.00 65.56 241 PHE A N 1
ATOM 1753 C CA . PHE A 1 241 ? -18.747 -26.625 -22.278 1.00 65.56 241 PHE A CA 1
ATOM 1754 C C . PHE A 1 241 ? -18.097 -26.136 -23.592 1.00 65.56 241 PHE A C 1
ATOM 1756 O O . PHE A 1 241 ? -18.790 -25.581 -24.447 1.00 65.56 241 PHE A O 1
ATOM 1763 N N . GLN A 1 242 ? -16.782 -26.329 -23.747 1.00 55.22 242 GLN A N 1
ATOM 1764 C CA . GLN A 1 242 ? -16.057 -26.258 -25.025 1.00 55.22 242 GLN A CA 1
ATOM 1765 C C . GLN A 1 242 ? -15.732 -27.668 -25.507 1.00 55.22 242 GLN A C 1
ATOM 1767 O O . GLN A 1 242 ? -15.771 -27.866 -26.739 1.00 55.22 242 GLN A O 1
#

Sequence (242 aa):
MSLVDLSGLIVSLVLTLMVFSYLLGENPLSRPLYRIALHVFIGAAAGYTVVLIGWYVIWPRLVVPLRDLALSGVPSASLIISAVPLILSLSLLFKLLRSSLSQVGNMSIAFVVGVGAAAAVGGAVTGTLFPQVRAGAAASAFPLADLPRLADLSSGAFERLVDAGVFLIGTLSALLYFFFSAQRAPAGPARPAAMTVVATIGTVFINVAYAALYAGAVAASLALLADRVAFLREAIGKLSFQ

pLDDT: mean 82.98, std 12.59, range [48.56, 97.31]

Foldseek 3Di:
DPPVVVVVLVVLLQLLVLCCLVVVPDPPVSVVSNVVSVCVVVVVVVVVVVVCCVPVPCCQLPVVQVVCCVVVVDRDPSCVVSVVVVQLVVLCVLCVPPDPSVVSNVVSVVVVVVVVVCCVVVCCCVVPVVVPVVVLCVQLPDVPVPPPPPPPPDDPPVVSVVSNVCSVLLVVLLVLLVVVVVPPDPDDDDDDPVSVVSVVSNVVSVVVVVVVVVVVVVVVVVVVVVVSVVSNVVSVVVVVVD

Radius of gyration: 29.01 Å; chains: 1; bounding box: 77×59×70 Å

Secondary structure (DSSP, 8-state):
--HHHHHHHHHHHHHHHHHHGGGG-S-TTHHHHHHHHHHHHHHHHHHHHHHHHIIIIIIIIIIHHHHHHHHHSSPPHHHHHHHHHHHHHHHHHGGGSSSGGGGTHHHHHHHHHHHHHHHHHHHHIIIIIHHHHHHHHHHH---STT---TT-TTSSHHHHHHHHHHHHHHHHHHHHHHHHHHT--SS-----HHHHHHHHHHHHHHHHHHHHHHHHHHHHHHHHHHHHHHHHHHHHHHHHT-